Protein AF-0000000080309298 (afdb_homodimer)

Radius of gyration: 15.14 Å; Cα contacts (8 Å, |Δi|>4): 581; chains: 2; bounding box: 40×40×38 Å

Sequence (200 aa):
MKFTIEMPDVSACGVERCAYNVHGACHAKAITVGDGVHPGCDTFTMSIRHTDGEVQAAGVGACKVAVCKYNHDLECDARSIEVDVDEEKDEATCVTFELEMKFTIEMPDVSACGVERCAYNVHGACHAKAITVGDGVHPGCDTFTMSIRHTDGEVQAAGVGACKVAVCKYNHDLECDARSIEVDVDEEKDEATCVTFELE

Structure (mmCIF, N/CA/C/O backbone):
data_AF-0000000080309298-model_v1
#
loop_
_entity.id
_entity.type
_entity.pdbx_description
1 polymer 'DUF1540 domain-containing protein'
#
loop_
_atom_site.group_PDB
_atom_site.id
_atom_site.type_symbol
_atom_site.label_atom_id
_atom_site.label_alt_id
_atom_site.label_comp_id
_atom_site.label_asym_id
_atom_site.label_entity_id
_atom_site.label_seq_id
_atom_site.pdbx_PDB_ins_code
_atom_site.Cartn_x
_atom_site.Cartn_y
_atom_site.Cartn_z
_atom_site.occupancy
_atom_site.B_iso_or_equiv
_atom_site.auth_seq_id
_atom_site.auth_comp_id
_atom_site.auth_asym_id
_atom_site.auth_atom_id
_atom_site.pdbx_PDB_model_num
ATOM 1 N N . MET A 1 1 ? -5.137 5.266 17.266 1 64.62 1 MET A N 1
ATOM 2 C CA . MET A 1 1 ? -4.832 3.922 17.75 1 64.62 1 MET A CA 1
ATOM 3 C C . MET A 1 1 ? -3.99 3.154 16.734 1 64.62 1 MET A C 1
ATOM 5 O O . MET A 1 1 ? -4.145 3.34 15.523 1 64.62 1 MET A O 1
ATOM 9 N N . LYS A 1 2 ? -2.84 2.582 17.062 1 79.75 2 LYS A N 1
ATOM 10 C CA . LYS A 1 2 ? -2.051 1.647 16.266 1 79.75 2 LYS A CA 1
ATOM 11 C C . LYS A 1 2 ? -2.467 0.205 16.547 1 79.75 2 LYS A C 1
ATOM 13 O O . LYS A 1 2 ? -2.777 -0.152 17.688 1 79.75 2 LYS A O 1
ATOM 18 N N . PHE A 1 3 ? -2.625 -0.509 15.438 1 84.88 3 PHE A N 1
ATOM 19 C CA . PHE A 1 3 ? -2.961 -1.922 15.562 1 84.88 3 PHE A CA 1
ATOM 20 C C . PHE A 1 3 ? -2.023 -2.779 14.719 1 84.88 3 PHE A C 1
ATOM 22 O O . PHE A 1 3 ? -1.146 -2.256 14.031 1 84.88 3 PHE A O 1
ATOM 29 N N . THR A 1 4 ? -2.139 -4.156 15.047 1 86.69 4 THR A N 1
ATOM 30 C CA . THR A 1 4 ? -1.275 -5.082 14.32 1 86.69 4 THR A CA 1
ATOM 31 C C . THR A 1 4 ? -2.076 -5.871 13.289 1 86.69 4 THR A C 1
ATOM 33 O O . THR A 1 4 ? -3.221 -6.25 13.539 1 86.69 4 THR A O 1
ATOM 36 N N . ILE A 1 5 ? -1.493 -5.984 12.125 1 87.75 5 ILE A N 1
ATOM 37 C CA . ILE A 1 5 ? -2.121 -6.723 11.039 1 87.75 5 ILE A CA 1
ATOM 38 C C . ILE A 1 5 ? -1.175 -7.816 10.539 1 87.75 5 ILE A C 1
ATOM 40 O O . ILE A 1 5 ? 0.027 -7.586 10.391 1 87.75 5 ILE A O 1
ATOM 44 N N . GLU A 1 6 ? -1.756 -9.047 10.391 1 90.5 6 GLU A N 1
ATOM 45 C CA . GLU A 1 6 ? -0.969 -10.141 9.828 1 90.5 6 GLU A CA 1
ATOM 46 C C . GLU A 1 6 ? -0.876 -10.039 8.312 1 90.5 6 GLU A C 1
ATOM 48 O O . GLU A 1 6 ? -1.896 -9.914 7.629 1 90.5 6 GLU A O 1
ATOM 53 N N . MET A 1 7 ? 0.364 -10.125 7.797 1 93.69 7 MET A N 1
ATOM 54 C CA . MET A 1 7 ? 0.59 -9.992 6.359 1 93.69 7 MET A CA 1
ATOM 55 C C . MET A 1 7 ? 1.705 -10.922 5.895 1 93.69 7 MET A C 1
ATOM 57 O O . MET A 1 7 ? 2.635 -11.211 6.652 1 93.69 7 MET A O 1
ATOM 61 N N . PRO A 1 8 ? 1.559 -11.477 4.617 1 95.56 8 PRO A N 1
ATOM 62 C CA . PRO A 1 8 ? 2.76 -12.094 4.051 1 95.56 8 PRO A CA 1
ATOM 63 C C . PRO A 1 8 ? 3.947 -11.141 3.994 1 95.56 8 PRO A C 1
ATOM 65 O O . PRO A 1 8 ? 3.762 -9.93 3.838 1 95.56 8 PRO A O 1
ATOM 68 N N . ASP A 1 9 ? 5.121 -11.625 4.055 1 95.25 9 ASP A N 1
ATOM 69 C CA . ASP A 1 9 ? 6.285 -10.742 4.086 1 95.25 9 ASP A CA 1
ATOM 70 C C . ASP A 1 9 ? 6.855 -10.539 2.688 1 95.25 9 ASP A C 1
ATOM 72 O O . ASP A 1 9 ? 6.727 -11.406 1.823 1 95.25 9 ASP A O 1
ATOM 76 N N . VAL A 1 10 ? 7.434 -9.422 2.518 1 96.56 10 VAL A N 1
ATOM 77 C CA . VAL A 1 10 ? 8.344 -9.203 1.398 1 96.56 10 VAL A CA 1
ATOM 78 C C . VAL A 1 10 ? 9.734 -9.703 1.757 1 96.56 10 VAL A C 1
ATOM 80 O O . VAL A 1 10 ? 10.5 -9.016 2.441 1 96.56 10 VAL A O 1
ATOM 83 N N . SER A 1 11 ? 10.055 -10.82 1.293 1 95 11 SER A N 1
ATOM 84 C CA . SER A 1 11 ? 11.258 -11.5 1.759 1 95 11 SER A CA 1
ATOM 85 C C . SER A 1 11 ? 12.516 -10.836 1.209 1 95 11 SER A C 1
ATOM 87 O O . SER A 1 11 ? 13.586 -10.922 1.816 1 95 11 SER A O 1
ATOM 89 N N . ALA A 1 12 ? 12.359 -10.266 0.051 1 95.38 12 ALA A N 1
ATOM 90 C CA . ALA A 1 12 ? 13.492 -9.578 -0.575 1 95.38 12 ALA A CA 1
ATOM 91 C C . ALA A 1 12 ? 13.008 -8.5 -1.545 1 95.38 12 ALA A C 1
ATOM 93 O O . ALA A 1 12 ? 11.953 -8.641 -2.162 1 95.38 12 ALA A O 1
ATOM 94 N N . CYS A 1 13 ? 13.797 -7.48 -1.66 1 96.19 13 CYS A N 1
ATOM 95 C CA . CYS A 1 13 ? 13.57 -6.41 -2.627 1 96.19 13 CYS A CA 1
ATOM 96 C C . CYS A 1 13 ? 14.859 -6.031 -3.338 1 96.19 13 CYS A C 1
ATOM 98 O O . CYS A 1 13 ? 15.805 -5.551 -2.705 1 96.19 13 CYS A O 1
ATOM 100 N N . GLY A 1 14 ? 14.859 -6.254 -4.605 1 95.88 14 GLY A N 1
ATOM 101 C CA . GLY A 1 14 ? 16.047 -5.965 -5.391 1 95.88 14 GLY A CA 1
ATOM 102 C C . GLY A 1 14 ? 15.992 -4.625 -6.102 1 95.88 14 GLY A C 1
ATOM 103 O O . GLY A 1 14 ? 16.828 -4.332 -6.957 1 95.88 14 GLY A O 1
ATOM 104 N N . VAL A 1 15 ? 15.062 -3.748 -5.777 1 96.5 15 VAL A N 1
ATOM 105 C CA . VAL A 1 15 ? 14.906 -2.465 -6.453 1 96.5 15 VAL A CA 1
ATOM 106 C C . VAL A 1 15 ? 15.742 -1.403 -5.746 1 96.5 15 VAL A C 1
ATOM 108 O O . VAL A 1 15 ? 15.234 -0.65 -4.914 1 96.5 15 VAL A O 1
ATOM 111 N N . GLU A 1 16 ? 16.891 -1.157 -6.078 1 93.75 16 GLU A N 1
ATOM 112 C CA . GLU A 1 16 ? 17.875 -0.358 -5.359 1 93.75 16 GLU A CA 1
ATOM 113 C C . GLU A 1 16 ? 17.516 1.125 -5.395 1 93.75 16 GLU A C 1
ATOM 115 O O . GLU A 1 16 ? 17.859 1.875 -4.48 1 93.75 16 GLU A O 1
ATOM 120 N N . ARG A 1 17 ? 16.875 1.515 -6.43 1 94.75 17 ARG A N 1
ATOM 121 C CA . ARG A 1 17 ? 16.547 2.934 -6.562 1 94.75 17 ARG A CA 1
ATOM 122 C C . ARG A 1 17 ? 15.32 3.299 -5.742 1 94.75 17 ARG A C 1
ATOM 124 O O . ARG A 1 17 ? 14.961 4.473 -5.645 1 94.75 17 ARG A O 1
ATOM 131 N N . CYS A 1 18 ? 14.75 2.352 -5.16 1 95.38 18 CYS A N 1
ATOM 132 C CA . CYS A 1 18 ? 13.562 2.602 -4.352 1 95.38 18 CYS A CA 1
ATOM 133 C C . CYS A 1 18 ? 13.938 3.205 -3.004 1 95.38 18 CYS A C 1
ATOM 135 O O . CYS A 1 18 ? 14.812 2.688 -2.309 1 95.38 18 CYS A O 1
ATOM 137 N N . ALA A 1 19 ? 13.219 4.254 -2.59 1 94.94 19 ALA A N 1
ATOM 138 C CA . ALA A 1 19 ? 13.445 4.934 -1.316 1 94.94 19 ALA A CA 1
ATOM 139 C C . ALA A 1 19 ? 13.312 3.961 -0.147 1 94.94 19 ALA A C 1
ATOM 141 O O . ALA A 1 19 ? 13.977 4.121 0.882 1 94.94 19 ALA A O 1
ATOM 142 N N . TYR A 1 20 ? 12.469 2.938 -0.256 1 95.31 20 TYR A N 1
ATOM 143 C CA . TYR A 1 20 ? 12.18 2.012 0.833 1 95.31 20 TYR A CA 1
ATOM 144 C C . TYR A 1 20 ? 13.195 0.874 0.863 1 95.31 20 TYR A C 1
ATOM 146 O O . TYR A 1 20 ? 13.211 0.071 1.8 1 95.31 20 TYR A O 1
ATOM 154 N N . ASN A 1 21 ? 14.039 0.769 -0.209 1 95.06 21 ASN A N 1
ATOM 155 C CA . ASN A 1 21 ? 15.016 -0.315 -0.256 1 95.06 21 ASN A CA 1
ATOM 156 C C . ASN A 1 21 ? 16.266 0.022 0.552 1 95.06 21 ASN A C 1
ATOM 158 O O . ASN A 1 21 ? 16.969 0.979 0.236 1 95.06 21 ASN A O 1
ATOM 162 N N . VAL A 1 22 ? 16.469 -0.704 1.596 1 91.75 22 VAL A N 1
ATOM 163 C CA . VAL A 1 22 ? 17.672 -0.566 2.424 1 91.75 22 VAL A CA 1
ATOM 164 C C . VAL A 1 22 ? 18.359 -1.918 2.551 1 91.75 22 VAL A C 1
ATOM 166 O O . VAL A 1 22 ? 17.828 -2.844 3.168 1 91.75 22 VAL A O 1
ATOM 169 N N . HIS A 1 23 ? 19.453 -2.047 1.907 1 89.25 23 HIS A N 1
ATOM 170 C CA . HIS A 1 23 ? 20.266 -3.256 1.959 1 89.25 23 HIS A CA 1
ATOM 171 C C . HIS A 1 23 ? 19.5 -4.465 1.439 1 89.25 23 HIS A C 1
ATOM 173 O O . HIS A 1 23 ? 19.484 -5.52 2.076 1 89.25 23 HIS A O 1
ATOM 179 N N . GLY A 1 24 ? 18.75 -4.266 0.414 1 91.5 24 GLY A N 1
ATOM 180 C CA . GLY A 1 24 ? 18.094 -5.375 -0.258 1 91.5 24 GLY A CA 1
ATOM 181 C C . GLY A 1 24 ? 16.797 -5.789 0.406 1 91.5 24 GLY A C 1
ATOM 182 O O . GLY A 1 24 ? 16.219 -6.832 0.072 1 91.5 24 GLY A O 1
ATOM 183 N N . ALA A 1 25 ? 16.328 -4.965 1.339 1 93.25 25 ALA A N 1
ATOM 184 C CA . ALA A 1 25 ? 15.078 -5.234 2.043 1 93.25 25 ALA A CA 1
ATOM 185 C C . ALA A 1 25 ? 14.141 -4.031 1.977 1 93.25 25 ALA A C 1
ATOM 187 O O . ALA A 1 25 ? 14.594 -2.885 2.018 1 93.25 25 ALA A O 1
ATOM 188 N N . CYS A 1 26 ? 12.945 -4.379 1.805 1 94.94 26 CYS A N 1
ATOM 189 C CA . CYS A 1 26 ? 11.93 -3.324 1.826 1 94.94 26 CYS 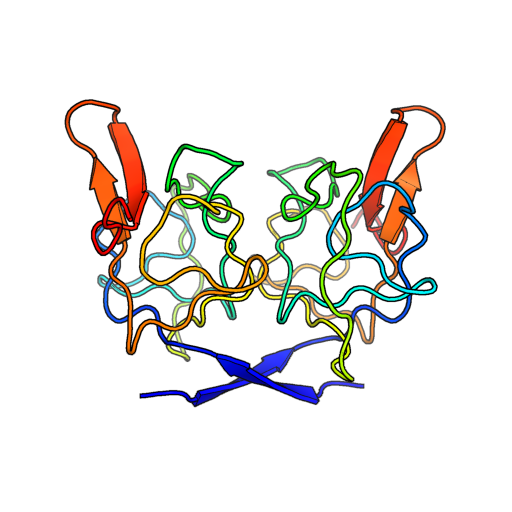A CA 1
ATOM 190 C C . CYS A 1 26 ? 11.656 -2.859 3.252 1 94.94 26 CYS A C 1
ATOM 192 O O . CYS A 1 26 ? 11.383 -3.676 4.133 1 94.94 26 CYS A O 1
ATOM 194 N N . HIS A 1 27 ? 11.625 -1.525 3.508 1 93.19 27 HIS A N 1
ATOM 195 C CA . HIS A 1 27 ? 11.461 -1.005 4.859 1 93.19 27 HIS A CA 1
ATOM 196 C C . HIS A 1 27 ? 10.148 -0.243 5 1 93.19 27 HIS A C 1
ATOM 198 O O . HIS A 1 27 ? 9.922 0.433 6.008 1 93.19 27 HIS A O 1
ATOM 204 N N . ALA A 1 28 ? 9.312 -0.255 3.979 1 95.19 28 ALA A N 1
ATOM 205 C CA . ALA A 1 28 ? 7.934 0.14 4.238 1 95.19 28 ALA A CA 1
ATOM 206 C C . ALA A 1 28 ? 7.277 -0.797 5.246 1 95.19 28 ALA A C 1
ATOM 208 O O . ALA A 1 28 ? 7.719 -1.933 5.43 1 95.19 28 ALA A O 1
ATOM 209 N N . LYS A 1 29 ? 6.301 -0.353 5.922 1 95.19 29 LYS A N 1
ATOM 210 C CA . LYS A 1 29 ? 5.543 -1.28 6.762 1 95.19 29 LYS A CA 1
ATOM 211 C C . LYS A 1 29 ? 4.801 -2.307 5.91 1 95.19 29 LYS A C 1
ATOM 213 O O . LYS A 1 29 ? 4.824 -3.502 6.211 1 95.19 29 LYS A O 1
ATOM 218 N N . ALA A 1 30 ? 4.176 -1.837 4.863 1 96.12 30 ALA A N 1
ATOM 219 C CA . ALA A 1 30 ? 3.486 -2.697 3.904 1 96.12 30 ALA A CA 1
ATOM 220 C C . ALA A 1 30 ? 3.457 -2.059 2.518 1 96.12 30 ALA A C 1
ATOM 222 O O . ALA A 1 30 ? 3.506 -0.833 2.391 1 96.12 30 ALA A O 1
ATOM 223 N N . ILE A 1 31 ? 3.299 -2.951 1.529 1 97.5 31 ILE A N 1
ATOM 224 C CA . ILE A 1 31 ? 3.262 -2.43 0.168 1 97.5 31 ILE A CA 1
ATOM 225 C C . ILE A 1 31 ? 1.933 -2.797 -0.49 1 97.5 31 ILE A C 1
ATOM 227 O O . ILE A 1 31 ? 1.215 -3.676 -0.005 1 97.5 31 ILE A O 1
ATOM 231 N N . THR A 1 32 ? 1.666 -2.086 -1.536 1 97.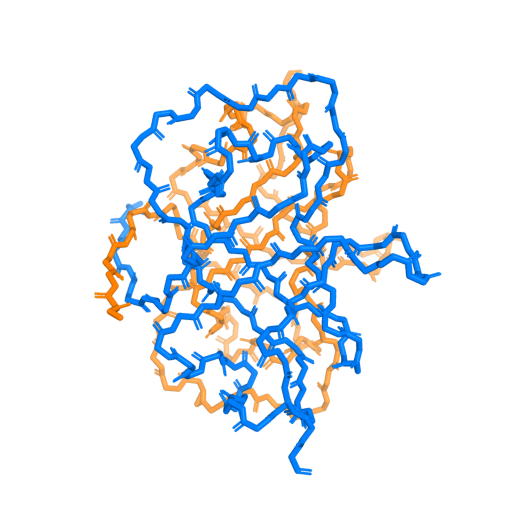69 32 THR A N 1
ATOM 232 C CA . THR A 1 32 ? 0.593 -2.424 -2.463 1 97.69 32 THR A CA 1
ATOM 233 C C . THR A 1 32 ? 1.158 -3.006 -3.756 1 97.69 32 THR A C 1
ATOM 235 O O . THR A 1 32 ? 2.094 -2.449 -4.336 1 97.69 32 THR A O 1
ATOM 238 N N . VAL A 1 33 ? 0.601 -4.141 -4.137 1 98 33 VAL A N 1
ATOM 239 C CA . VAL A 1 33 ? 1.04 -4.773 -5.379 1 98 33 VAL A CA 1
ATOM 240 C C . VAL A 1 33 ? -0.022 -4.582 -6.461 1 98 33 VAL A C 1
ATOM 242 O O . VAL A 1 33 ? -1.199 -4.879 -6.238 1 98 33 VAL A O 1
ATOM 245 N N . GLY A 1 34 ? 0.464 -3.926 -7.562 1 93.56 34 GLY A N 1
ATOM 246 C CA . GLY A 1 34 ? -0.296 -4.027 -8.797 1 93.56 34 GLY A CA 1
ATOM 247 C C . GLY A 1 34 ? -1.258 -2.871 -9 1 93.56 34 GLY A C 1
ATOM 248 O O . GLY A 1 34 ? -1.491 -2.08 -8.086 1 93.56 34 GLY A O 1
ATOM 249 N N . ASP A 1 35 ? -1.657 -2.766 -10.211 1 81.62 35 ASP A N 1
ATOM 250 C CA . ASP A 1 35 ? -2.693 -1.843 -10.664 1 81.62 35 ASP A CA 1
ATOM 251 C C . ASP A 1 35 ? -3.744 -2.566 -11.5 1 81.62 35 ASP A C 1
ATOM 253 O O . ASP A 1 35 ? -4.18 -2.055 -12.539 1 81.62 35 ASP A O 1
ATOM 257 N N . GLY A 1 36 ? -4.012 -3.766 -11.164 1 80.75 36 GLY A N 1
ATOM 258 C CA . GLY A 1 36 ? -4.895 -4.613 -11.945 1 80.75 36 GLY A CA 1
ATOM 259 C C . GLY A 1 36 ? -4.207 -5.848 -12.492 1 80.75 36 GLY A C 1
ATOM 260 O O . GLY A 1 36 ? -4.004 -6.824 -11.766 1 80.75 36 GLY A O 1
ATOM 261 N N . VAL A 1 37 ? -3.619 -5.715 -13.742 1 77.94 37 VAL A N 1
ATOM 262 C CA . VAL A 1 37 ? -3.057 -6.891 -14.398 1 77.94 37 VAL A CA 1
ATOM 263 C C . VAL A 1 37 ? -1.541 -6.906 -14.219 1 77.94 37 VAL A C 1
ATOM 265 O O . VAL A 1 37 ? -0.927 -7.973 -14.156 1 77.94 37 VAL A O 1
ATOM 268 N N . HIS A 1 38 ? -0.995 -5.855 -14.047 1 88.38 38 HIS A N 1
ATOM 269 C CA . HIS A 1 38 ? 0.456 -5.77 -13.914 1 88.38 38 HIS A CA 1
ATOM 270 C C . HIS A 1 38 ? 0.885 -5.879 -12.453 1 88.38 38 HIS A C 1
ATOM 272 O O . HIS A 1 38 ? 0.402 -5.129 -11.602 1 88.38 38 HIS A O 1
ATOM 278 N N . PRO A 1 39 ? 1.757 -6.902 -12.195 1 95.56 39 PRO A N 1
ATOM 279 C CA . PRO A 1 39 ? 2.189 -7.109 -10.812 1 95.56 39 PRO A CA 1
ATOM 280 C C . PRO A 1 39 ? 3.314 -6.164 -10.398 1 95.56 39 PRO A C 1
ATOM 282 O O . PRO A 1 39 ? 4.328 -6.605 -9.852 1 95.56 39 PRO A O 1
ATOM 285 N N . GLY A 1 40 ? 3.143 -4.879 -10.641 1 96 40 GLY A N 1
ATOM 286 C CA . GLY A 1 40 ? 4.102 -3.877 -10.211 1 96 40 GLY A CA 1
ATOM 287 C C . GLY A 1 40 ? 4.039 -3.592 -8.719 1 96 40 GLY A C 1
ATOM 288 O O . GLY A 1 40 ? 3.072 -3.959 -8.055 1 96 40 GLY A O 1
ATOM 289 N N . CYS A 1 41 ? 5.105 -3.08 -8.211 1 97.12 41 CYS A N 1
ATOM 290 C CA . CYS A 1 41 ? 5.047 -2.521 -6.863 1 97.12 41 CYS A CA 1
ATOM 291 C C . CYS A 1 41 ? 4.543 -1.084 -6.891 1 97.12 41 CYS A C 1
ATOM 293 O O . CYS A 1 41 ? 5.293 -0.164 -7.219 1 97.12 41 CYS A O 1
ATOM 295 N N . ASP A 1 42 ? 3.33 -0.886 -6.434 1 95.62 42 ASP A N 1
ATOM 296 C CA . ASP A 1 42 ? 2.73 0.444 -6.488 1 95.62 42 ASP A CA 1
ATOM 297 C C . ASP A 1 42 ? 3.26 1.332 -5.363 1 95.62 42 ASP A C 1
ATOM 299 O O . ASP A 1 42 ? 3.076 2.551 -5.391 1 95.62 42 ASP A O 1
ATOM 303 N N . THR A 1 43 ? 3.939 0.773 -4.406 1 96.81 43 THR A N 1
ATOM 304 C CA . THR A 1 43 ? 4.531 1.528 -3.311 1 96.81 43 THR A CA 1
ATOM 305 C C . THR A 1 43 ? 5.91 2.057 -3.699 1 96.81 43 THR A C 1
ATOM 307 O O . THR A 1 43 ? 6.426 2.98 -3.068 1 96.81 43 THR A O 1
ATOM 310 N N . PHE A 1 44 ? 6.438 1.479 -4.762 1 95.69 44 PHE A N 1
ATOM 311 C CA . PHE A 1 44 ? 7.734 1.933 -5.246 1 95.69 44 PHE A CA 1
ATOM 312 C C . PHE A 1 44 ? 7.758 3.449 -5.395 1 95.69 44 PHE A C 1
ATOM 314 O O . PHE A 1 44 ? 6.785 4.047 -5.859 1 95.69 44 PHE A O 1
ATOM 321 N N . THR A 1 45 ? 8.828 4.051 -4.871 1 95 45 THR A N 1
ATOM 322 C CA . THR A 1 45 ? 9.086 5.473 -5.082 1 95 45 THR A CA 1
ATOM 323 C C . THR A 1 45 ? 10.578 5.734 -5.25 1 95 45 THR A C 1
ATOM 325 O O . THR A 1 45 ? 11.383 5.391 -4.375 1 95 45 THR A O 1
ATOM 328 N N . MET A 1 46 ? 10.812 6.383 -6.367 1 93.06 46 MET A N 1
ATOM 329 C CA . MET A 1 46 ? 12.219 6.637 -6.688 1 93.06 46 MET A CA 1
ATOM 330 C C . MET A 1 46 ? 12.773 7.762 -5.82 1 93.06 46 MET A C 1
ATOM 332 O O . MET A 1 46 ? 12.102 8.766 -5.59 1 93.06 46 MET A O 1
ATOM 336 N N . SER A 1 47 ? 13.984 7.469 -5.238 1 90.38 47 SER A N 1
ATOM 337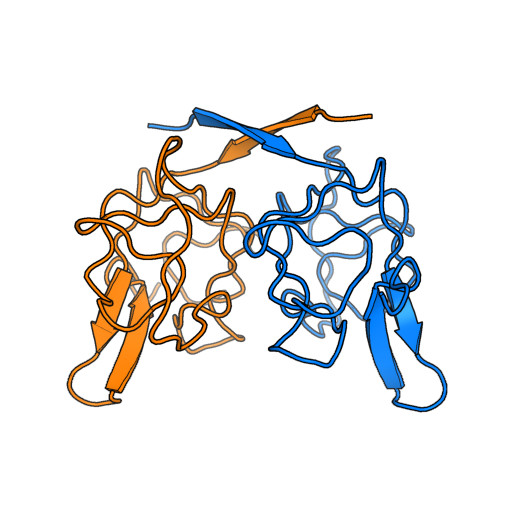 C CA . SER A 1 47 ? 14.641 8.508 -4.453 1 90.38 47 SER A CA 1
ATOM 338 C C . SER A 1 47 ? 16.141 8.227 -4.312 1 90.38 47 SER A C 1
ATOM 340 O O . SER A 1 47 ? 16.547 7.066 -4.273 1 90.38 47 SER A O 1
ATOM 342 N N . ILE A 1 48 ? 16.844 9.289 -4.246 1 86.56 48 ILE A N 1
ATOM 343 C CA . ILE A 1 48 ? 18.266 9.164 -3.965 1 86.56 48 ILE A CA 1
ATOM 344 C C . ILE A 1 48 ? 18.484 8.867 -2.482 1 86.56 48 ILE A C 1
ATOM 346 O O . ILE A 1 48 ? 19.406 8.148 -2.113 1 86.56 48 ILE A O 1
ATOM 350 N N . ARG A 1 49 ? 17.547 9.43 -1.646 1 86.69 49 ARG A N 1
ATOM 351 C CA . ARG A 1 49 ? 17.625 9.203 -0.206 1 86.69 49 ARG A CA 1
ATOM 352 C C . ARG A 1 49 ? 16.75 8.031 0.208 1 86.69 49 ARG A C 1
ATOM 354 O O . ARG A 1 49 ? 15.57 7.961 -0.174 1 86.69 49 ARG A O 1
ATOM 361 N N . HIS A 1 50 ? 17.359 7.148 0.925 1 88.5 50 HIS A N 1
ATOM 362 C CA . HIS A 1 50 ? 16.625 6.008 1.458 1 88.5 50 HIS A CA 1
ATOM 363 C C . HIS A 1 50 ? 16.047 6.312 2.838 1 88.5 50 HIS A C 1
ATOM 365 O O . HIS A 1 50 ? 16.531 7.219 3.525 1 88.5 50 HIS A O 1
ATOM 371 N N . THR A 1 51 ? 15.047 5.551 3.141 1 92.12 51 THR A N 1
ATOM 372 C CA . THR A 1 51 ? 14.516 5.641 4.492 1 92.12 51 THR A CA 1
ATOM 373 C C . THR A 1 51 ? 15.523 5.113 5.512 1 92.12 51 THR A C 1
ATOM 375 O O . THR A 1 51 ? 16.5 4.457 5.141 1 92.12 51 THR A O 1
ATOM 378 N N . ASP A 1 52 ? 15.508 5.48 6.707 1 82.38 52 ASP A N 1
ATOM 379 C CA . ASP A 1 52 ? 16.469 5.137 7.742 1 82.38 52 ASP A CA 1
ATOM 380 C C . ASP A 1 52 ? 16.453 3.639 8.039 1 82.38 52 ASP A C 1
ATOM 382 O O . ASP A 1 52 ? 17.438 3.088 8.531 1 82.38 52 ASP A O 1
ATOM 386 N N . GLY A 1 53 ? 15.82 2.795 7.52 1 63.69 53 GLY A N 1
ATOM 387 C CA . GLY A 1 53 ? 15.938 1.348 7.426 1 63.69 53 GLY A CA 1
ATOM 388 C C . GLY A 1 53 ? 15.648 0.639 8.734 1 63.69 53 GLY A C 1
ATOM 389 O O . GLY A 1 53 ? 16 -0.532 8.898 1 63.69 53 GLY A O 1
ATOM 390 N N . GLU A 1 54 ? 15.375 1.413 9.789 1 60.28 54 GLU A N 1
ATOM 391 C CA . GLU A 1 54 ? 15.469 0.48 10.914 1 60.28 54 GLU A CA 1
ATOM 392 C C . GLU A 1 54 ? 14.867 -0.875 10.555 1 60.28 54 GLU A C 1
ATOM 394 O O . GLU A 1 54 ? 14.164 -1 9.555 1 60.28 54 GLU A O 1
ATOM 399 N N . VAL A 1 55 ? 14.43 -1.894 11.289 1 55.94 55 VAL A N 1
ATOM 400 C CA . VAL A 1 55 ? 14.344 -3.344 11.422 1 55.94 55 VAL A CA 1
ATOM 401 C C . VAL A 1 55 ? 13.258 -3.887 10.5 1 55.94 55 VAL A C 1
ATOM 403 O O . VAL A 1 55 ? 13.211 -5.09 10.234 1 55.94 55 VAL A O 1
ATOM 406 N N . GLN A 1 56 ? 12.078 -3.289 9.906 1 62.59 56 GLN A N 1
ATOM 407 C CA . GLN A 1 56 ? 10.945 -4.203 9.828 1 62.59 56 GLN A CA 1
ATOM 408 C C . GLN A 1 56 ? 10.75 -4.715 8.406 1 62.59 56 GLN A C 1
ATOM 410 O O . GLN A 1 56 ? 11.078 -4.023 7.441 1 62.59 56 GLN A O 1
ATOM 415 N N . ALA A 1 57 ? 10.695 -6.062 8.281 1 77.06 57 ALA A N 1
ATOM 416 C CA . ALA A 1 57 ? 10.211 -6.734 7.078 1 77.06 57 ALA A CA 1
ATOM 417 C C . ALA A 1 57 ? 8.867 -6.164 6.637 1 77.06 57 ALA A C 1
ATOM 419 O O . ALA A 1 57 ? 7.961 -5.984 7.457 1 77.06 57 ALA A O 1
ATOM 420 N N . ALA A 1 58 ? 8.859 -5.781 5.406 1 94 58 ALA A N 1
ATOM 421 C CA . ALA A 1 58 ? 7.617 -5.242 4.852 1 94 58 ALA A CA 1
ATOM 422 C C . ALA A 1 58 ? 6.586 -6.348 4.641 1 94 58 ALA A C 1
ATOM 424 O O . ALA A 1 58 ? 6.941 -7.492 4.348 1 94 58 ALA A O 1
ATOM 425 N N . GLY A 1 59 ? 5.348 -6.051 4.906 1 96.06 59 GLY A N 1
ATOM 426 C CA . GLY A 1 59 ? 4.254 -6.934 4.531 1 96.06 59 GLY A CA 1
ATOM 427 C C . GLY A 1 59 ? 3.59 -6.539 3.223 1 96.06 59 GLY A C 1
ATOM 428 O O . GLY A 1 59 ? 3.871 -5.469 2.676 1 96.06 59 GLY A O 1
ATOM 429 N N . VAL A 1 60 ? 2.803 -7.438 2.701 1 97.12 60 VAL A N 1
ATOM 430 C CA . VAL A 1 60 ? 1.945 -7.117 1.564 1 97.12 60 VAL A CA 1
ATOM 431 C C . VAL A 1 60 ? 0.577 -6.656 2.062 1 97.12 60 VAL A C 1
ATOM 433 O O . VAL A 1 60 ? -0.236 -7.473 2.504 1 97.12 60 VAL A O 1
ATOM 436 N N . GLY A 1 61 ? 0.293 -5.402 1.914 1 96.56 61 GLY A N 1
ATOM 437 C CA . GLY A 1 61 ? -0.931 -4.816 2.434 1 96.56 61 GLY A CA 1
ATOM 438 C C . GLY A 1 61 ? -2.127 -5.023 1.523 1 96.56 61 GLY A C 1
ATOM 439 O O . GLY A 1 61 ? -3.258 -5.145 1.995 1 96.56 61 GLY A O 1
ATOM 440 N N . ALA A 1 62 ? -1.844 -4.938 0.255 1 96.69 62 ALA A N 1
ATOM 441 C CA . ALA A 1 62 ? -2.871 -5.102 -0.769 1 96.69 62 ALA A CA 1
ATOM 442 C C . ALA A 1 62 ? -2.273 -5.645 -2.064 1 96.69 62 ALA A C 1
ATOM 444 O O . ALA A 1 62 ? -1.116 -5.367 -2.385 1 96.69 62 ALA A O 1
ATOM 445 N N . CYS A 1 63 ? -3.084 -6.387 -2.752 1 97.38 63 CYS A N 1
ATOM 446 C CA . CYS A 1 63 ? -2.697 -6.902 -4.059 1 97.38 63 CYS A CA 1
ATOM 447 C C . CYS A 1 63 ? -3.861 -6.828 -5.039 1 97.38 63 CYS A C 1
ATOM 449 O O . CYS A 1 63 ? -4.848 -7.551 -4.891 1 97.38 63 CYS A O 1
ATOM 451 N N . LYS A 1 64 ? -3.68 -6.043 -6.043 1 96.75 64 LYS A N 1
ATOM 452 C CA . LYS A 1 64 ? -4.762 -5.773 -6.984 1 96.75 64 LYS A CA 1
ATOM 453 C C . LYS A 1 64 ? -4.617 -6.621 -8.242 1 96.75 64 LYS A C 1
ATOM 455 O O . LYS A 1 64 ? -5.25 -6.336 -9.266 1 96.75 64 LYS A O 1
ATOM 460 N N . VAL A 1 65 ? -3.779 -7.594 -8.195 1 96.38 65 VAL A N 1
ATOM 461 C CA . VAL A 1 65 ? -3.539 -8.445 -9.352 1 96.38 65 VAL A CA 1
ATOM 462 C C . VAL A 1 65 ? -4.395 -9.703 -9.266 1 96.38 65 VAL A C 1
ATOM 464 O O . VAL A 1 65 ? -3.906 -10.766 -8.883 1 96.38 65 VAL A O 1
ATOM 467 N N . ALA A 1 66 ? -5.574 -9.602 -9.711 1 93.56 66 ALA A N 1
ATOM 468 C CA . ALA A 1 66 ? -6.59 -10.633 -9.492 1 93.56 66 ALA A CA 1
ATOM 469 C C . ALA A 1 66 ? -6.266 -11.898 -10.289 1 93.56 66 ALA A C 1
ATOM 471 O O . ALA A 1 66 ? -6.75 -12.984 -9.961 1 93.56 66 ALA A O 1
ATOM 472 N N . VAL A 1 67 ? -5.473 -11.781 -11.336 1 94.69 67 VAL A N 1
ATOM 473 C CA . VAL A 1 67 ? -5.191 -12.922 -12.203 1 94.69 67 VAL A CA 1
ATOM 474 C C . VAL A 1 67 ? -4.039 -13.742 -11.625 1 94.69 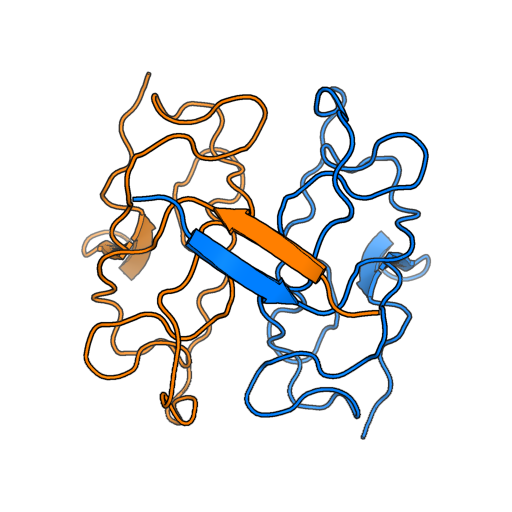67 VAL A C 1
ATOM 476 O O . VAL A 1 67 ? -3.658 -14.773 -12.188 1 94.69 67 VAL A O 1
ATOM 479 N N . CYS A 1 68 ? -3.465 -13.32 -10.547 1 96.81 68 CYS A N 1
ATOM 480 C CA . CYS A 1 68 ? -2.373 -14.023 -9.891 1 96.81 68 CYS A CA 1
ATOM 481 C C . CYS A 1 68 ? -2.889 -15.234 -9.125 1 96.81 68 CYS A C 1
ATOM 483 O O . CYS A 1 68 ? -3.895 -15.148 -8.414 1 96.81 68 CYS A O 1
ATOM 485 N N . LYS A 1 69 ? -2.166 -16.359 -9.164 1 97.06 69 LYS A N 1
ATOM 486 C CA . LYS A 1 69 ? -2.533 -17.609 -8.5 1 97.06 69 LYS A CA 1
ATOM 487 C C . LYS A 1 69 ? -2.607 -17.422 -6.984 1 97.06 69 LYS A C 1
ATOM 489 O O . LYS A 1 69 ? -3.371 -18.109 -6.309 1 97.06 69 LYS A O 1
ATOM 494 N N . TYR A 1 70 ? -1.88 -16.531 -6.426 1 97.31 70 TYR A N 1
ATOM 495 C CA . TYR A 1 70 ? -1.808 -16.328 -4.984 1 97.31 70 TYR A CA 1
ATOM 496 C C . TYR A 1 70 ? -2.779 -15.242 -4.535 1 97.31 70 TYR A C 1
ATOM 498 O O . TYR A 1 70 ? -2.85 -14.922 -3.348 1 97.31 70 TYR A O 1
ATOM 506 N N . ASN A 1 71 ? -3.51 -14.656 -5.504 1 96.38 71 ASN A N 1
ATOM 507 C CA . ASN A 1 71 ? -4.441 -13.594 -5.148 1 96.38 71 ASN A CA 1
ATOM 508 C C . ASN A 1 71 ? -5.816 -14.156 -4.781 1 96.38 71 ASN A C 1
ATOM 510 O O . ASN A 1 71 ? -6.375 -14.969 -5.516 1 96.38 71 ASN A O 1
ATOM 514 N N . HIS A 1 72 ? -6.227 -13.82 -3.66 1 94.25 72 HIS A N 1
ATOM 515 C CA . HIS A 1 72 ? -7.574 -14.117 -3.189 1 94.25 72 HIS A CA 1
ATOM 516 C C . HIS A 1 72 ? -8.25 -12.875 -2.625 1 94.25 72 HIS A C 1
ATOM 518 O O . HIS A 1 72 ? -7.785 -12.305 -1.635 1 94.25 72 HIS A O 1
ATOM 524 N N . ASP A 1 73 ? -9.359 -12.438 -3.336 1 94.06 73 ASP A N 1
ATOM 525 C CA . ASP A 1 73 ? -10.141 -11.305 -2.852 1 94.06 73 ASP A CA 1
ATOM 526 C C . ASP A 1 73 ? -9.281 -10.047 -2.762 1 94.06 73 ASP A C 1
ATOM 528 O O . ASP A 1 73 ? -9.359 -9.305 -1.781 1 94.06 73 ASP A O 1
ATOM 532 N N . LEU A 1 74 ? -8.273 -9.867 -3.686 1 95.12 74 LEU A N 1
ATOM 533 C CA . LEU A 1 74 ? -7.391 -8.719 -3.789 1 95.12 74 LEU A CA 1
ATOM 534 C C . LEU A 1 74 ? -6.438 -8.656 -2.598 1 95.12 74 LEU A C 1
ATOM 536 O O . LEU A 1 74 ? -6.098 -7.566 -2.127 1 95.12 74 LEU A O 1
ATOM 540 N N . GLU A 1 75 ? -6.141 -9.805 -2.07 1 94.56 75 GLU A N 1
ATOM 541 C CA . GLU A 1 75 ? -5.117 -10 -1.046 1 94.56 75 GLU A CA 1
ATOM 542 C C . GLU A 1 75 ? -4.113 -11.062 -1.467 1 94.56 75 GLU A C 1
ATOM 544 O O . GLU A 1 75 ? -4.473 -12.031 -2.141 1 94.56 75 GLU A O 1
ATOM 549 N N . CYS A 1 76 ? -2.943 -10.898 -1.047 1 96.5 76 CYS A N 1
ATOM 550 C CA . CYS A 1 76 ? -1.909 -11.883 -1.336 1 96.5 76 CYS A CA 1
ATOM 551 C C . CYS A 1 76 ? -1.909 -12.992 -0.294 1 96.5 76 CYS A C 1
ATOM 553 O O . CYS A 1 76 ? -1.877 -12.727 0.908 1 96.5 76 CYS A O 1
ATOM 555 N N . ASP A 1 77 ? -1.87 -14.266 -0.749 1 94.94 77 ASP A N 1
ATOM 556 C CA . ASP A 1 77 ? -1.857 -15.406 0.159 1 94.94 77 ASP A CA 1
ATOM 557 C C . ASP A 1 77 ? -0.553 -16.188 0.037 1 94.94 77 ASP A C 1
ATOM 559 O O . ASP A 1 77 ? -0.439 -17.297 0.559 1 94.94 77 ASP A O 1
ATOM 563 N N . ALA A 1 78 ? 0.385 -15.68 -0.667 1 96.88 78 ALA A N 1
ATOM 564 C CA . ALA A 1 78 ? 1.69 -16.328 -0.736 1 96.88 78 ALA A CA 1
ATOM 565 C C . ALA A 1 78 ? 2.373 -16.328 0.628 1 96.88 78 ALA A C 1
ATOM 567 O O . ALA A 1 78 ? 2.045 -15.523 1.499 1 96.88 78 ALA A O 1
ATOM 568 N N . ARG A 1 79 ? 3.232 -17.281 0.819 1 95.44 79 ARG A N 1
ATOM 569 C CA . ARG A 1 79 ? 4.012 -17.297 2.055 1 95.44 79 ARG A CA 1
ATOM 570 C C . ARG A 1 79 ? 4.855 -16.031 2.182 1 95.44 79 ARG A C 1
ATOM 572 O O . ARG A 1 79 ? 4.93 -15.438 3.256 1 95.44 79 ARG A O 1
ATOM 579 N N . SER A 1 80 ? 5.465 -15.688 1.146 1 96.69 80 SER A N 1
ATOM 580 C CA . SER A 1 80 ? 6.258 -14.477 0.998 1 96.69 80 SER A CA 1
ATOM 581 C C . SER A 1 80 ? 6.41 -14.086 -0.469 1 96.69 80 SER A C 1
ATOM 583 O O . SER A 1 80 ? 6.145 -14.898 -1.36 1 96.69 80 SER A O 1
ATOM 585 N N . ILE A 1 81 ? 6.75 -12.844 -0.643 1 97.5 81 ILE A N 1
ATOM 586 C CA . ILE A 1 81 ? 6.988 -12.445 -2.025 1 97.5 81 ILE A CA 1
ATOM 587 C C . ILE A 1 81 ? 8.367 -11.812 -2.152 1 97.5 81 ILE A C 1
ATOM 589 O O . ILE A 1 81 ? 9.008 -11.484 -1.146 1 97.5 81 ILE A O 1
ATOM 593 N N . GLU A 1 82 ? 8.773 -11.742 -3.357 1 97.44 82 GLU A N 1
ATOM 594 C CA . GLU A 1 82 ? 9.977 -11 -3.725 1 97.44 82 GLU A CA 1
ATOM 595 C C . GLU A 1 82 ? 9.656 -9.922 -4.754 1 97.44 82 GLU A C 1
ATOM 597 O O . GLU A 1 82 ? 8.852 -10.133 -5.664 1 97.44 82 GLU A O 1
ATOM 602 N N . VAL A 1 83 ? 10.289 -8.805 -4.574 1 97.81 83 VAL A N 1
ATOM 603 C CA . VAL A 1 83 ? 10.172 -7.703 -5.523 1 97.81 83 VAL A CA 1
ATOM 604 C C . VAL A 1 83 ? 11.523 -7.438 -6.184 1 97.81 83 VAL A C 1
ATOM 606 O O . VAL A 1 83 ? 12.562 -7.453 -5.516 1 97.81 83 VAL A O 1
ATOM 609 N N . ASP A 1 84 ? 11.461 -7.273 -7.43 1 97.69 84 ASP A N 1
ATOM 610 C CA . ASP A 1 84 ? 12.688 -6.98 -8.172 1 97.69 84 ASP A CA 1
ATOM 611 C C . ASP A 1 84 ? 12.398 -6.129 -9.398 1 97.69 84 ASP A C 1
ATOM 613 O O . ASP A 1 84 ? 11.234 -5.84 -9.703 1 97.69 84 ASP A O 1
ATOM 617 N N . VAL A 1 85 ? 13.492 -5.625 -10.031 1 95.75 85 VAL A N 1
ATOM 618 C CA . VAL A 1 85 ? 13.359 -4.836 -11.25 1 95.75 85 VAL A CA 1
ATOM 619 C C . VAL A 1 85 ? 13.07 -5.762 -12.43 1 95.75 85 VAL A C 1
ATOM 621 O O . VAL A 1 85 ? 13.797 -6.73 -12.664 1 95.75 85 VAL A O 1
ATOM 624 N N . ASP A 1 86 ? 11.922 -5.551 -13.016 1 92.19 86 ASP A N 1
ATOM 625 C CA . ASP A 1 86 ? 11.703 -6.18 -14.312 1 92.19 86 ASP A CA 1
ATOM 626 C C . ASP A 1 86 ? 12.602 -5.559 -15.383 1 92.19 86 ASP A C 1
ATOM 628 O O . ASP A 1 86 ? 12.414 -4.402 -15.758 1 92.19 86 ASP A O 1
ATOM 632 N N . GLU A 1 87 ? 13.508 -6.277 -15.844 1 87.56 87 GLU A N 1
ATOM 633 C CA . GLU A 1 87 ? 14.531 -5.758 -16.734 1 87.56 87 GLU A CA 1
ATOM 634 C C . GLU A 1 87 ? 13.93 -5.305 -18.062 1 87.56 87 GLU A C 1
ATOM 636 O O . GLU A 1 87 ? 14.43 -4.375 -18.703 1 87.56 87 GLU A O 1
ATOM 641 N N . GLU A 1 88 ? 12.914 -5.93 -18.5 1 86.38 88 GLU A N 1
ATOM 642 C CA . GLU A 1 88 ? 12.273 -5.582 -19.766 1 86.38 88 GLU A CA 1
ATOM 643 C C . GLU A 1 88 ? 11.477 -4.289 -19.641 1 86.38 88 GLU A C 1
ATOM 645 O O . GLU A 1 88 ? 11.516 -3.439 -20.531 1 86.38 88 GLU A O 1
ATOM 650 N N . LYS A 1 89 ? 10.828 -4.113 -18.562 1 86.12 89 LYS A N 1
ATOM 651 C CA . LYS A 1 89 ? 9.922 -2.975 -18.391 1 86.12 89 LYS A CA 1
ATOM 652 C C . LYS A 1 89 ? 10.562 -1.903 -17.516 1 86.12 89 LYS A C 1
ATOM 654 O O . LYS A 1 89 ? 10.055 -0.779 -17.438 1 86.12 89 LYS A O 1
ATOM 659 N N . ASP A 1 90 ? 11.695 -2.104 -16.906 1 88.69 90 ASP A N 1
ATOM 660 C CA . ASP A 1 90 ? 12.359 -1.224 -15.961 1 88.69 90 ASP A CA 1
ATOM 661 C C . ASP A 1 90 ? 11.398 -0.779 -14.859 1 88.69 90 ASP A C 1
ATOM 663 O O . ASP A 1 90 ? 11.281 0.415 -14.578 1 88.69 90 ASP A O 1
ATOM 667 N N . GLU A 1 91 ? 10.656 -1.693 -14.32 1 91.94 91 GLU A N 1
ATOM 668 C CA . GLU A 1 91 ? 9.648 -1.435 -13.297 1 91.94 91 GLU A CA 1
ATOM 669 C C . GLU A 1 91 ? 9.82 -2.367 -12.102 1 91.94 91 GLU A C 1
ATOM 671 O O . GLU A 1 91 ? 10.25 -3.512 -12.258 1 91.94 91 GLU A O 1
ATOM 676 N N . ALA A 1 92 ? 9.641 -1.812 -10.914 1 96.56 92 ALA A N 1
ATOM 677 C CA . ALA A 1 92 ? 9.562 -2.674 -9.742 1 96.56 92 ALA A CA 1
ATOM 678 C C . ALA A 1 92 ? 8.398 -3.656 -9.859 1 96.56 92 ALA A C 1
ATOM 680 O O . ALA A 1 92 ? 7.25 -3.25 -10.039 1 96.56 92 ALA A O 1
ATOM 681 N N . THR A 1 93 ? 8.68 -4.949 -9.75 1 97.19 93 THR A N 1
ATOM 682 C CA . THR A 1 93 ? 7.703 -5.984 -10.062 1 97.19 93 THR A CA 1
ATOM 683 C C . THR A 1 93 ? 7.734 -7.094 -9.016 1 97.19 93 THR A C 1
ATOM 685 O O . THR A 1 93 ? 8.805 -7.469 -8.539 1 97.19 93 THR A O 1
ATOM 688 N N . CYS A 1 94 ? 6.527 -7.504 -8.594 1 97.88 94 CYS A N 1
ATOM 689 C CA . CYS A 1 94 ? 6.469 -8.727 -7.809 1 97.88 94 CYS A CA 1
ATOM 690 C C . CYS A 1 94 ? 6.855 -9.938 -8.648 1 97.88 94 CYS A C 1
ATOM 692 O O . CYS A 1 94 ? 6.059 -10.414 -9.461 1 97.88 94 CYS A O 1
ATOM 694 N N . VAL A 1 95 ? 8.008 -10.523 -8.43 1 97.12 95 VAL A N 1
ATOM 695 C CA . VAL A 1 95 ? 8.508 -11.586 -9.289 1 97.12 95 VAL A CA 1
ATOM 696 C C . VAL A 1 95 ? 7.977 -12.938 -8.805 1 97.12 95 VAL A C 1
ATOM 698 O O . VAL A 1 95 ? 8.195 -13.961 -9.453 1 97.12 95 VAL A O 1
ATOM 701 N N . THR A 1 96 ? 7.277 -12.992 -7.734 1 97.5 96 THR A N 1
ATOM 702 C CA . THR A 1 96 ? 6.602 -14.188 -7.242 1 97.5 96 THR A CA 1
ATOM 703 C C . THR A 1 96 ? 5.289 -14.414 -7.98 1 97.5 96 THR A C 1
ATOM 705 O O . THR A 1 96 ? 4.668 -15.469 -7.848 1 97.5 96 THR A O 1
ATOM 708 N N . PHE A 1 97 ? 4.918 -13.352 -8.75 1 97.25 97 PHE A N 1
ATOM 709 C CA . PHE A 1 97 ? 3.689 -13.406 -9.531 1 97.25 97 PHE A CA 1
ATOM 710 C C . PHE A 1 97 ? 3.648 -14.672 -10.391 1 97.25 97 PHE A C 1
ATOM 712 O O . PHE A 1 97 ? 4.668 -15.086 -10.945 1 97.25 97 PHE A O 1
ATOM 719 N N . GLU A 1 98 ? 2.506 -15.305 -10.359 1 96.69 98 GLU A N 1
ATOM 720 C CA . GLU A 1 98 ? 2.203 -16.438 -11.234 1 96.69 98 GLU A CA 1
ATOM 721 C C . GLU A 1 98 ? 0.768 -16.359 -11.75 1 96.69 98 GLU A C 1
ATOM 723 O O . GLU A 1 98 ? -0.173 -16.219 -10.969 1 96.69 98 GLU A O 1
ATOM 728 N N . LEU A 1 99 ? 0.663 -16.422 -13.125 1 91.75 99 LEU A N 1
ATOM 729 C CA . LEU A 1 99 ? -0.669 -16.406 -13.719 1 91.75 99 LEU A CA 1
ATOM 730 C C . LEU A 1 99 ? -1.477 -17.625 -13.297 1 91.75 99 LEU A C 1
ATOM 732 O O . LEU A 1 99 ? -0.936 -18.719 -13.195 1 91.75 99 LEU A O 1
ATOM 736 N N . GLU A 1 100 ? -2.766 -17.359 -12.961 1 85.38 100 GLU A N 1
ATOM 737 C CA . GLU A 1 100 ? -3.639 -18.453 -12.555 1 85.38 100 GLU A CA 1
ATOM 738 C C . GLU A 1 100 ? -3.828 -19.469 -13.688 1 85.38 100 GLU A C 1
ATOM 740 O O . GLU A 1 100 ? -3.826 -19.094 -14.859 1 85.38 100 GLU A O 1
ATOM 745 N N . MET B 1 1 ? 6.207 -17.016 6.051 1 64.75 1 MET B N 1
ATOM 746 C CA . MET B 1 1 ? 5.906 -16.609 7.418 1 64.75 1 MET B CA 1
ATOM 747 C C . MET B 1 1 ? 5.031 -15.367 7.43 1 64.75 1 MET B C 1
ATOM 749 O O . MET B 1 1 ? 5.133 -14.516 6.539 1 64.75 1 MET B O 1
ATOM 753 N N . LYS B 1 2 ? 3.895 -15.312 8.125 1 79.88 2 LYS B N 1
ATOM 754 C CA . LYS B 1 2 ? 3.09 -14.133 8.406 1 79.88 2 LYS B CA 1
ATOM 755 C C . LYS B 1 2 ? 3.535 -13.461 9.703 1 79.88 2 LYS B C 1
ATOM 757 O O . LYS B 1 2 ? 3.889 -14.141 10.672 1 79.88 2 LYS B O 1
ATOM 762 N N . PHE B 1 3 ? 3.652 -12.141 9.594 1 85 3 PHE B N 1
ATOM 763 C CA . PHE B 1 3 ? 4.016 -11.375 10.781 1 85 3 PHE B CA 1
ATOM 764 C C . PHE B 1 3 ? 3.062 -10.203 10.984 1 85 3 PHE B C 1
ATOM 766 O O . PHE B 1 3 ? 2.152 -9.992 10.18 1 85 3 PHE B O 1
ATOM 773 N N . THR B 1 4 ? 3.227 -9.609 12.258 1 87 4 THR B N 1
ATOM 774 C CA . THR B 1 4 ? 2.354 -8.484 12.586 1 87 4 THR B CA 1
ATOM 775 C C . THR B 1 4 ? 3.131 -7.172 12.555 1 87 4 THR B C 1
ATOM 777 O O . THR B 1 4 ? 4.293 -7.121 12.969 1 87 4 THR B O 1
ATOM 780 N N . ILE B 1 5 ? 2.518 -6.191 11.945 1 87.94 5 ILE B N 1
ATOM 781 C CA . ILE B 1 5 ? 3.117 -4.867 11.844 1 87.94 5 ILE B CA 1
ATOM 782 C C . ILE B 1 5 ? 2.172 -3.826 12.438 1 87.94 5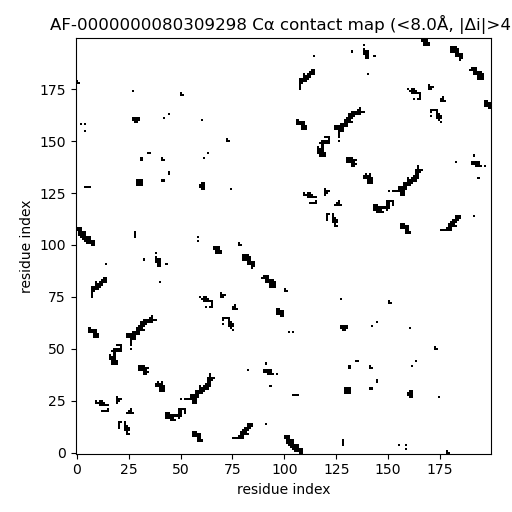 ILE B C 1
ATOM 784 O O . ILE B 1 5 ? 0.961 -3.873 12.211 1 87.94 5 ILE B O 1
ATOM 788 N N . GLU B 1 6 ? 2.764 -2.936 13.305 1 90.62 6 GLU B N 1
ATOM 789 C CA . GLU B 1 6 ? 1.976 -1.84 13.867 1 90.62 6 GLU B CA 1
ATOM 790 C C . GLU B 1 6 ? 1.825 -0.702 12.859 1 90.62 6 GLU B C 1
ATOM 792 O O . GLU B 1 6 ? 2.818 -0.213 12.312 1 90.62 6 GLU B O 1
ATOM 797 N N . MET B 1 7 ? 0.561 -0.268 12.656 1 93.69 7 MET B N 1
ATOM 798 C CA . MET B 1 7 ? 0.282 0.785 11.68 1 93.69 7 MET B CA 1
ATOM 799 C C . MET B 1 7 ? -0.832 1.702 12.18 1 93.69 7 MET B C 1
ATOM 801 O O . MET B 1 7 ? -1.732 1.261 12.891 1 93.69 7 MET B O 1
ATOM 805 N N . PRO B 1 8 ? -0.714 3.059 11.82 1 95.5 8 PRO B N 1
ATOM 806 C CA . PRO B 1 8 ? -1.923 3.865 12.008 1 95.5 8 PRO B CA 1
ATOM 807 C C . PRO B 1 8 ? -3.125 3.305 11.25 1 95.5 8 PRO B C 1
ATOM 809 O O . PRO B 1 8 ? -2.965 2.695 10.188 1 95.5 8 PRO B O 1
ATOM 812 N N . ASP B 1 9 ? -4.289 3.537 11.711 1 95.19 9 ASP B N 1
ATOM 813 C CA . ASP B 1 9 ? -5.465 2.955 11.07 1 95.19 9 ASP B CA 1
ATOM 814 C C . ASP B 1 9 ? -6.09 3.932 10.078 1 95.19 9 ASP B C 1
ATOM 816 O O . ASP B 1 9 ? -5.977 5.148 10.242 1 95.19 9 ASP B O 1
ATOM 820 N N . VAL B 1 10 ? -6.695 3.369 9.117 1 96.5 10 VAL B N 1
ATOM 821 C CA . VAL B 1 10 ? -7.645 4.102 8.289 1 96.5 10 VAL B CA 1
ATOM 822 C C . VAL B 1 10 ? -9.016 4.102 8.953 1 96.5 10 VAL B C 1
ATOM 824 O O . VAL B 1 10 ? -9.766 3.125 8.852 1 96.5 10 VAL B O 1
ATOM 827 N N . SER B 1 11 ? -9.336 5.145 9.57 1 94.94 11 SER B N 1
ATOM 828 C CA . SER B 1 11 ? -10.508 5.172 10.43 1 94.94 11 SER B CA 1
ATOM 829 C C . SER B 1 11 ? -11.797 5.18 9.617 1 94.94 11 SER B C 1
ATOM 831 O O . SER B 1 11 ? -12.844 4.73 10.086 1 94.94 11 SER B O 1
ATOM 833 N N . ALA B 1 12 ? -11.695 5.754 8.445 1 95.38 12 ALA B N 1
ATOM 834 C CA . ALA B 1 12 ? -12.859 5.812 7.559 1 95.38 12 ALA B CA 1
ATOM 835 C C . ALA B 1 12 ? -12.43 5.938 6.098 1 95.38 12 ALA B C 1
ATOM 837 O O . ALA B 1 12 ? -11.391 6.531 5.797 1 95.38 12 ALA B O 1
ATOM 838 N N . CYS B 1 13 ? -13.234 5.387 5.234 1 96.25 13 CYS B N 1
ATOM 839 C CA . CYS B 1 13 ? -13.047 5.508 3.793 1 96.25 13 CYS B CA 1
ATOM 840 C C . CYS B 1 13 ? -14.375 5.812 3.1 1 96.25 13 CYS B C 1
ATOM 842 O O . CYS B 1 13 ? -15.297 4.996 3.127 1 96.25 13 CYS B O 1
ATOM 844 N N . GLY B 1 14 ? -14.422 6.965 2.51 1 95.94 14 GLY B N 1
ATOM 845 C CA . GLY B 1 14 ? -15.641 7.387 1.843 1 95.94 14 GLY B CA 1
ATOM 846 C C . GLY B 1 14 ? -15.625 7.129 0.348 1 95.94 14 GLY B C 1
ATOM 847 O O . GLY B 1 14 ? -16.484 7.613 -0.381 1 95.94 14 GLY B O 1
ATOM 848 N N . VAL B 1 15 ? -14.695 6.344 -0.178 1 96.5 15 VAL B N 1
ATOM 849 C CA . VAL B 1 15 ? -14.586 6.098 -1.611 1 96.5 15 VAL B CA 1
ATOM 850 C C . VAL B 1 15 ? -15.414 4.867 -1.988 1 96.5 15 VAL B C 1
ATOM 852 O O . VAL B 1 15 ? -14.875 3.764 -2.098 1 96.5 15 VAL B O 1
ATOM 855 N N . GLU B 1 16 ? -16.578 4.969 -2.348 1 93.81 16 GLU B N 1
ATOM 856 C CA . GLU B 1 16 ? -17.547 3.889 -2.508 1 93.81 16 GLU B CA 1
AT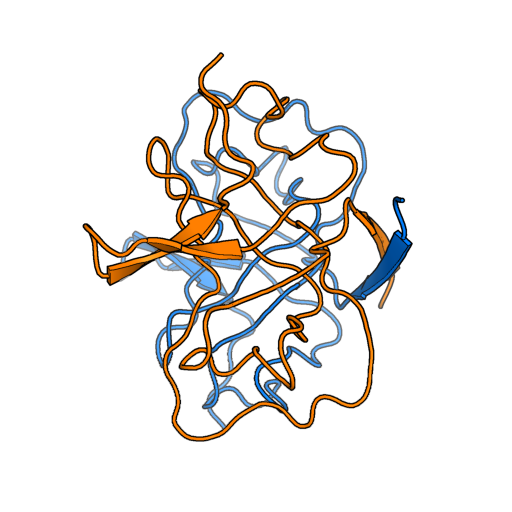OM 857 C C . GLU B 1 16 ? -17.219 3.021 -3.719 1 93.81 16 GLU B C 1
ATOM 859 O O . GLU B 1 16 ? -17.547 1.834 -3.748 1 93.81 16 GLU B O 1
ATOM 864 N N . ARG B 1 17 ? -16.609 3.613 -4.672 1 94.81 17 ARG B N 1
ATOM 865 C CA . ARG B 1 17 ? -16.312 2.861 -5.891 1 94.81 17 ARG B CA 1
ATOM 866 C C . ARG B 1 17 ? -15.062 2.01 -5.719 1 94.81 17 ARG B C 1
ATOM 868 O O . ARG B 1 17 ? -14.711 1.225 -6.602 1 94.81 17 ARG B O 1
ATOM 875 N N . CYS B 1 18 ? -14.453 2.143 -4.637 1 95.44 18 CYS B N 1
ATOM 876 C CA . CYS B 1 18 ? -13.242 1.368 -4.383 1 95.44 18 CYS B CA 1
ATOM 877 C C . CYS B 1 18 ? -13.578 -0.074 -4.027 1 95.44 18 CYS B C 1
ATOM 879 O O . CYS B 1 18 ? -14.422 -0.323 -3.164 1 95.44 18 CYS B O 1
ATOM 881 N N . ALA B 1 19 ? -12.875 -1.032 -4.637 1 94.94 19 ALA B N 1
ATOM 882 C CA . ALA B 1 19 ? -13.078 -2.457 -4.391 1 94.94 19 ALA B CA 1
ATOM 883 C C . ALA B 1 19 ? -12.883 -2.789 -2.912 1 94.94 19 ALA B C 1
ATOM 885 O O . ALA B 1 19 ? -13.516 -3.709 -2.391 1 94.94 19 ALA B O 1
ATOM 886 N N . TYR B 1 20 ? -12.023 -2.074 -2.195 1 95.31 20 TYR B N 1
ATOM 887 C CA . TYR B 1 20 ? -11.688 -2.367 -0.808 1 95.31 20 TYR B CA 1
ATOM 888 C C . TYR B 1 20 ? -12.68 -1.716 0.145 1 95.31 20 TYR B C 1
ATOM 890 O O . TYR B 1 20 ? -12.648 -1.968 1.353 1 95.31 20 TYR B O 1
ATOM 898 N N . ASN B 1 21 ? -13.562 -0.812 -0.388 1 95.12 21 ASN B N 1
ATOM 899 C CA . ASN B 1 21 ? -14.523 -0.131 0.475 1 95.12 21 ASN B CA 1
ATOM 900 C C . ASN B 1 21 ? -15.75 -0.999 0.74 1 95.12 21 ASN B C 1
ATOM 902 O O . ASN B 1 21 ? -16.484 -1.343 -0.187 1 95.12 21 ASN B O 1
ATOM 906 N N . VAL B 1 22 ? -15.906 -1.38 1.955 1 91.81 22 VAL B N 1
ATOM 907 C CA . VAL B 1 22 ? -17.078 -2.141 2.389 1 91.81 22 VAL B CA 1
ATOM 908 C C . VAL B 1 22 ? -17.75 -1.427 3.559 1 91.81 22 VAL B C 1
ATOM 910 O O . VAL B 1 22 ? -17.188 -1.347 4.652 1 91.81 22 VAL B O 1
ATOM 913 N N . HIS B 1 23 ? -18.859 -0.856 3.301 1 89.38 23 HIS B N 1
ATOM 914 C CA . HIS B 1 23 ? -19.656 -0.168 4.312 1 89.38 23 HIS B CA 1
ATOM 915 C C . HIS B 1 23 ? -18.875 0.994 4.922 1 89.38 23 HIS B C 1
ATOM 917 O O . HIS B 1 23 ? -18.828 1.139 6.148 1 89.38 23 HIS B O 1
ATOM 923 N N . GLY B 1 24 ? -18.156 1.706 4.129 1 91.69 24 GLY B N 1
ATOM 924 C CA . GLY B 1 24 ? -17.5 2.924 4.574 1 91.69 24 GLY B CA 1
ATOM 925 C C . GLY B 1 24 ? -16.172 2.67 5.27 1 91.69 24 GLY B C 1
ATOM 926 O O . GLY B 1 24 ? -15.586 3.578 5.867 1 91.69 24 GLY B O 1
ATOM 927 N N . ALA B 1 25 ? -15.703 1.423 5.16 1 93.19 25 ALA B N 1
ATOM 928 C CA . ALA B 1 25 ? -14.43 1.048 5.77 1 93.19 25 ALA B CA 1
ATOM 929 C C . ALA B 1 25 ? -13.508 0.376 4.75 1 93.19 25 ALA B C 1
ATOM 931 O O . ALA B 1 25 ? -13.977 -0.361 3.877 1 93.19 25 ALA B O 1
ATOM 932 N N . CYS B 1 26 ? -12.312 0.75 4.883 1 94.94 26 CYS B N 1
ATOM 933 C CA . CYS B 1 26 ? -11.32 0.108 4.031 1 94.94 26 CYS B CA 1
ATOM 934 C C . CYS B 1 26 ? -11.008 -1.299 4.527 1 94.94 26 CYS B C 1
ATOM 936 O O . CYS B 1 26 ? -10.688 -1.492 5.699 1 94.94 26 CYS B O 1
ATOM 938 N N . HIS B 1 27 ? -10.977 -2.312 3.617 1 92.81 27 HIS B N 1
ATOM 939 C CA . HIS B 1 27 ? -10.773 -3.695 4.035 1 92.81 27 HIS B CA 1
ATOM 940 C C . HIS B 1 27 ? -9.461 -4.25 3.482 1 92.81 27 HIS B C 1
ATOM 942 O O . HIS B 1 27 ? -9.211 -5.453 3.568 1 92.81 27 HIS B O 1
ATOM 948 N N . ALA B 1 28 ? -8.68 -3.43 2.814 1 95.12 28 ALA B N 1
ATOM 949 C CA . ALA B 1 28 ? -7.293 -3.85 2.611 1 95.12 28 ALA B CA 1
ATOM 950 C C . ALA B 1 28 ? -6.586 -4.066 3.945 1 95.12 28 ALA B C 1
ATOM 952 O O . ALA B 1 28 ? -7.004 -3.531 4.973 1 95.12 28 ALA B O 1
ATOM 953 N N . LYS B 1 29 ? -5.59 -4.848 3.965 1 95.12 29 LYS B N 1
ATOM 954 C CA . LYS B 1 29 ? -4.789 -4.934 5.184 1 95.12 29 LYS B CA 1
ATOM 955 C C . LYS B 1 29 ? -4.059 -3.623 5.457 1 95.12 29 LYS B C 1
ATOM 957 O O . LYS B 1 29 ? -4.051 -3.135 6.586 1 95.12 29 LYS B O 1
ATOM 962 N N . ALA B 1 30 ? -3.475 -3.068 4.43 1 96 30 ALA B N 1
ATOM 963 C CA . ALA B 1 30 ? -2.809 -1.77 4.5 1 96 30 ALA B CA 1
ATOM 964 C C . ALA B 1 30 ? -2.842 -1.061 3.15 1 96 30 ALA B C 1
ATOM 966 O O . ALA B 1 30 ? -2.914 -1.708 2.104 1 96 30 ALA B O 1
ATOM 967 N N . ILE B 1 31 ? -2.699 0.27 3.248 1 97.5 31 ILE B N 1
ATOM 968 C CA . ILE B 1 31 ? -2.719 1.029 2.002 1 97.5 31 ILE B CA 1
ATOM 969 C C . ILE B 1 31 ? -1.408 1.798 1.846 1 97.5 31 ILE B C 1
ATOM 971 O O . ILE B 1 31 ? -0.655 1.955 2.811 1 97.5 31 ILE B O 1
ATOM 975 N N . THR B 1 32 ? -1.192 2.199 0.638 1 97.69 32 THR B N 1
ATOM 976 C CA . THR B 1 32 ? -0.146 3.158 0.303 1 97.69 32 THR B CA 1
ATOM 977 C C . THR B 1 32 ? -0.747 4.527 -0.007 1 97.69 32 THR B C 1
ATOM 979 O O . THR B 1 32 ? -1.708 4.629 -0.772 1 97.69 32 THR B O 1
ATOM 982 N N . VAL B 1 33 ? -0.181 5.531 0.645 1 98 33 VAL B N 1
ATOM 983 C CA . VAL B 1 33 ? -0.655 6.891 0.406 1 98 33 VAL B CA 1
ATOM 984 C C . VAL B 1 33 ? 0.365 7.652 -0.437 1 98 33 VAL B C 1
ATOM 986 O O . VAL B 1 33 ? 1.554 7.68 -0.111 1 98 33 VAL B O 1
ATOM 989 N N . GLY B 1 34 ? -0.177 8.117 -1.62 1 93.5 34 GLY B N 1
ATOM 990 C CA . GLY B 1 34 ? 0.541 9.172 -2.322 1 93.5 34 GLY B CA 1
ATOM 991 C C . GLY B 1 34 ? 1.479 8.641 -3.391 1 93.5 34 GLY B C 1
ATOM 992 O O . GLY B 1 34 ? 1.7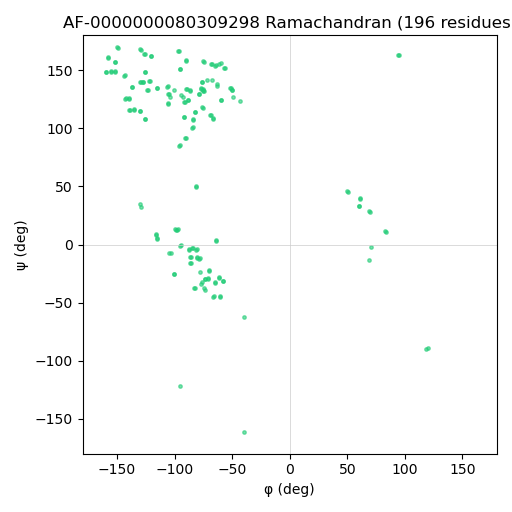36 7.438 -3.457 1 93.5 34 GLY B O 1
ATOM 993 N N . ASP B 1 35 ? 1.837 9.539 -4.227 1 81.19 35 ASP B N 1
ATOM 994 C CA . ASP B 1 35 ? 2.844 9.352 -5.266 1 81.19 35 ASP B CA 1
ATOM 995 C C . ASP B 1 35 ? 3.887 10.461 -5.234 1 81.19 35 ASP B C 1
ATOM 997 O O . ASP B 1 35 ? 4.305 10.961 -6.281 1 81.19 35 ASP B O 1
ATOM 1001 N N . GLY B 1 36 ? 4.148 10.945 -4.086 1 80.44 36 GLY B N 1
ATOM 1002 C CA . GLY B 1 36 ? 5.031 12.086 -3.914 1 80.44 36 GLY B CA 1
ATOM 1003 C C . GLY B 1 36 ? 4.348 13.273 -3.26 1 80.44 36 GLY B C 1
ATOM 1004 O O . GLY B 1 36 ? 4.168 13.297 -2.041 1 80.44 36 GLY B O 1
ATOM 1005 N N . VAL B 1 37 ? 3.721 14.172 -4.125 1 77.62 37 VAL B N 1
ATOM 1006 C CA . VAL B 1 37 ? 3.16 15.406 -3.584 1 77.62 37 VAL B CA 1
ATOM 1007 C C . VAL B 1 37 ? 1.649 15.25 -3.414 1 77.62 37 VAL B C 1
ATOM 1009 O O . VAL B 1 37 ? 1.061 15.836 -2.502 1 77.62 37 VAL B O 1
ATOM 1012 N N . HIS B 1 38 ? 1.096 14.453 -4.113 1 88.5 38 HIS B N 1
ATOM 1013 C CA . HIS B 1 38 ? -0.35 14.266 -4.047 1 88.5 38 HIS B CA 1
ATOM 1014 C C . HIS B 1 38 ? -0.72 13.172 -3.055 1 88.5 38 HIS B C 1
ATOM 1016 O O . HIS B 1 38 ? -0.214 12.047 -3.143 1 88.5 38 HIS B O 1
ATOM 1022 N N . PRO B 1 39 ? -1.567 13.578 -2.053 1 95.5 39 PRO B N 1
ATOM 1023 C CA . PRO B 1 39 ? -1.945 12.602 -1.029 1 95.5 39 PRO B CA 1
ATOM 1024 C C . PRO B 1 39 ? -3.072 11.672 -1.485 1 95.5 39 PRO B C 1
ATOM 1026 O O . PRO B 1 39 ? -4.055 11.492 -0.764 1 95.5 39 PRO B O 1
ATOM 1029 N N . GLY B 1 40 ? -2.926 11.094 -2.654 1 95.88 40 GLY B N 1
ATOM 1030 C CA . GLY B 1 40 ? -3.885 10.125 -3.154 1 95.88 40 GLY B CA 1
ATOM 1031 C C . GLY B 1 40 ? -3.777 8.773 -2.473 1 95.88 40 GLY B C 1
ATOM 1032 O O . GLY B 1 40 ? -2.781 8.484 -1.806 1 95.88 40 GLY B O 1
ATOM 1033 N N . CYS B 1 41 ? -4.84 8.031 -2.518 1 97.06 41 CYS B N 1
ATOM 1034 C CA . CYS B 1 41 ? -4.746 6.629 -2.143 1 97.06 41 CYS B CA 1
ATOM 1035 C C . CYS B 1 41 ? -4.266 5.781 -3.314 1 97.06 41 CYS B C 1
ATOM 1037 O O . CYS B 1 41 ? -5.043 5.465 -4.215 1 97.06 41 CYS B O 1
ATOM 1039 N N . ASP B 1 42 ? -3.039 5.324 -3.242 1 95.56 42 ASP B N 1
ATOM 1040 C CA . ASP B 1 42 ? -2.463 4.562 -4.348 1 95.56 42 ASP B CA 1
ATOM 1041 C C . ASP B 1 42 ? -2.971 3.123 -4.348 1 95.56 42 ASP B C 1
ATOM 1043 O O . ASP B 1 42 ? -2.809 2.402 -5.332 1 95.56 42 ASP B O 1
ATOM 1047 N N . THR B 1 43 ? -3.615 2.693 -3.309 1 96.81 43 THR B N 1
ATOM 1048 C CA . THR B 1 43 ? -4.18 1.353 -3.217 1 96.81 43 THR B CA 1
ATOM 1049 C C . THR B 1 43 ? -5.582 1.312 -3.824 1 96.81 43 THR B C 1
ATOM 1051 O O . THR B 1 43 ? -6.09 0.239 -4.156 1 96.81 43 THR B O 1
ATOM 1054 N N . PHE B 1 44 ? -6.129 2.498 -3.988 1 95.69 44 PHE B N 1
ATOM 1055 C CA . PHE B 1 44 ? -7.449 2.58 -4.602 1 95.69 44 PHE B CA 1
ATOM 1056 C C . PHE B 1 44 ? -7.5 1.773 -5.895 1 95.69 44 PHE B C 1
ATOM 1058 O O . PHE B 1 44 ? -6.555 1.794 -6.68 1 95.69 44 PHE B O 1
ATOM 1065 N N . THR B 1 45 ? -8.578 0.977 -6.016 1 95 45 THR B N 1
ATOM 1066 C CA . THR B 1 45 ? -8.867 0.277 -7.262 1 95 45 THR B CA 1
ATOM 1067 C C . THR B 1 45 ? -10.367 0.222 -7.52 1 95 45 THR B C 1
ATOM 1069 O O . THR B 1 45 ? -11.125 -0.276 -6.688 1 95 45 THR B O 1
ATOM 1072 N N . MET B 1 46 ? -10.648 0.722 -8.703 1 93.12 46 MET B N 1
ATOM 1073 C CA . MET B 1 46 ? -12.07 0.794 -9.055 1 93.12 46 MET B CA 1
ATOM 1074 C C . MET B 1 46 ? -12.617 -0.589 -9.391 1 93.12 46 MET B C 1
ATOM 1076 O O . MET B 1 46 ? -11.953 -1.376 -10.07 1 93.12 46 MET B O 1
ATOM 1080 N N . SER B 1 47 ? -13.805 -0.886 -8.766 1 90.56 47 SER B N 1
ATOM 1081 C CA . SER B 1 47 ? -14.453 -2.15 -9.078 1 90.56 47 SER B CA 1
ATOM 1082 C C . SER B 1 47 ? -15.938 -2.115 -8.719 1 90.56 47 SER B C 1
ATOM 1084 O O . SER B 1 47 ? -16.328 -1.445 -7.762 1 90.56 47 SER B O 1
ATOM 1086 N N . ILE B 1 48 ? -16.656 -2.834 -9.484 1 86.94 48 ILE B N 1
ATOM 1087 C CA . ILE B 1 48 ? -18.078 -3.004 -9.164 1 86.94 48 ILE B CA 1
ATOM 1088 C C . ILE B 1 48 ? -18.219 -4.008 -8.023 1 86.94 48 ILE B C 1
ATOM 1090 O O . ILE B 1 48 ? -19.125 -3.883 -7.191 1 86.94 48 ILE B O 1
ATOM 1094 N N . ARG B 1 49 ? -17.297 -5.008 -8.008 1 86.94 49 ARG B N 1
ATOM 1095 C CA . ARG B 1 49 ? -17.297 -6.02 -6.957 1 86.94 49 ARG B CA 1
ATOM 1096 C C . ARG B 1 49 ? -16.391 -5.625 -5.805 1 86.94 49 ARG B C 1
ATOM 1098 O O . ARG B 1 49 ? -15.227 -5.273 -6.02 1 86.94 49 ARG B O 1
ATOM 1105 N N . HIS B 1 50 ? -16.969 -5.66 -4.652 1 88.75 50 HIS B N 1
ATOM 1106 C CA . HIS B 1 50 ? -16.203 -5.375 -3.449 1 88.75 50 HIS B CA 1
ATOM 1107 C C . HIS B 1 50 ? -15.594 -6.648 -2.867 1 88.75 50 HIS B C 1
ATOM 1109 O O . HIS B 1 50 ? -16.062 -7.75 -3.146 1 88.75 50 HIS B O 1
ATOM 1115 N N . THR B 1 51 ? -14.578 -6.41 -2.092 1 92.19 51 THR B N 1
ATOM 1116 C CA . THR B 1 51 ? -14 -7.531 -1.353 1 92.19 51 THR B CA 1
ATOM 1117 C C . THR B 1 51 ? -14.977 -8.023 -0.285 1 92.19 51 THR B C 1
ATOM 1119 O O . THR B 1 51 ? -15.953 -7.348 0.034 1 92.19 51 THR B O 1
ATOM 1122 N N . ASP B 1 52 ? -14.969 -9.211 0.188 1 82.44 52 ASP B N 1
ATOM 1123 C CA . ASP B 1 52 ? -15.898 -9.836 1.126 1 82.44 52 ASP B CA 1
ATOM 1124 C C . ASP B 1 52 ? -15.859 -9.141 2.484 1 82.44 52 ASP B C 1
ATOM 1126 O O . ASP B 1 52 ? -16.828 -9.203 3.252 1 82.44 52 ASP B O 1
ATOM 1130 N N . GLY B 1 53 ? -15.32 -8.242 2.877 1 64.62 53 GLY B N 1
ATOM 1131 C CA . GLY B 1 53 ? -15.414 -7.25 3.936 1 64.62 53 GLY B CA 1
ATOM 1132 C C . GLY B 1 53 ? -15.172 -7.828 5.316 1 64.62 53 GLY B C 1
ATOM 1133 O O . GLY B 1 53 ? -15.445 -7.176 6.328 1 64.62 53 GLY B O 1
ATOM 1134 N N . GLU B 1 54 ? -15.188 -9.234 5.406 1 57.84 54 GLU B N 1
ATOM 1135 C CA . GLU B 1 54 ? -15.414 -9.586 6.809 1 57.84 54 GLU B CA 1
ATOM 1136 C C . GLU B 1 54 ? -14.641 -8.648 7.734 1 57.84 54 GLU B C 1
ATOM 1138 O O . GLU B 1 54 ? -15.141 -8.273 8.797 1 57.84 54 GLU B O 1
ATOM 1143 N N . VAL B 1 55 ? -13.438 -8.57 7.73 1 55.03 55 VAL B N 1
ATOM 1144 C CA . VAL B 1 55 ? -12.625 -8.297 8.906 1 55.03 55 VAL B CA 1
ATOM 1145 C C . VAL B 1 55 ? -12.312 -6.805 8.984 1 55.03 55 VAL B C 1
ATOM 1147 O O . VAL B 1 55 ? -12.742 -6.121 9.922 1 55.03 55 VAL B O 1
ATOM 1150 N N . GLN B 1 56 ? -10.836 -6.293 9.008 1 61.41 56 GLN B N 1
ATOM 1151 C CA . GLN B 1 56 ? -9.883 -5.512 9.789 1 61.41 56 GLN B CA 1
ATOM 1152 C C . GLN B 1 56 ? -9.727 -4.102 9.219 1 61.41 56 GLN B C 1
ATOM 1154 O O . GLN B 1 56 ? -9.938 -3.889 8.023 1 61.41 56 GLN B O 1
ATOM 1159 N N . ALA B 1 57 ? -9.789 -3.18 10.125 1 77 57 ALA B N 1
ATOM 1160 C CA . ALA B 1 57 ? -9.336 -1.813 9.883 1 77 57 ALA B CA 1
ATOM 1161 C C . ALA B 1 57 ? -8.016 -1.8 9.125 1 77 57 ALA B C 1
ATOM 1163 O O . ALA B 1 57 ? -7.086 -2.537 9.469 1 77 57 ALA B O 1
ATOM 1164 N N . ALA B 1 58 ? -8.078 -1.132 8.023 1 93.94 58 ALA B N 1
ATOM 1165 C CA . ALA B 1 58 ? -6.863 -1.012 7.227 1 93.94 58 ALA B CA 1
ATOM 1166 C C . ALA B 1 58 ? -5.82 -0.158 7.941 1 93.94 58 ALA B C 1
ATOM 1168 O O . ALA B 1 58 ? -6.164 0.775 8.672 1 93.94 58 ALA B O 1
ATOM 1169 N N . GLY B 1 59 ? -4.566 -0.539 7.832 1 96.06 59 GLY B N 1
ATOM 1170 C CA . GLY B 1 59 ? -3.473 0.316 8.266 1 96.06 59 GLY B CA 1
ATOM 1171 C C . GLY B 1 59 ? -2.865 1.121 7.133 1 96.06 59 GLY B C 1
ATOM 1172 O O . GLY B 1 59 ? -3.184 0.897 5.961 1 96.06 59 GLY B O 1
ATOM 1173 N N . VAL B 1 60 ? -2.086 2.09 7.5 1 97 60 VAL B N 1
ATOM 1174 C CA . VAL B 1 60 ? -1.273 2.807 6.523 1 97 60 VAL B CA 1
ATOM 1175 C C . VAL B 1 60 ? 0.103 2.154 6.418 1 97 60 VAL B C 1
ATOM 1177 O O . VAL B 1 60 ? 0.944 2.316 7.305 1 97 60 VAL B O 1
ATOM 1180 N N . GLY B 1 61 ? 0.358 1.51 5.32 1 96.56 61 GLY B N 1
ATOM 1181 C CA . GLY B 1 61 ? 1.589 0.759 5.129 1 96.56 61 GLY B CA 1
ATOM 1182 C C . GLY B 1 61 ? 2.754 1.626 4.688 1 96.56 61 GLY B C 1
ATOM 1183 O O . GLY B 1 61 ? 3.906 1.346 5.027 1 96.56 61 GLY B O 1
ATOM 1184 N N . ALA B 1 62 ? 2.426 2.582 3.855 1 96.62 62 ALA B N 1
ATOM 1185 C CA . ALA B 1 62 ? 3.418 3.514 3.326 1 96.62 62 ALA B CA 1
ATOM 1186 C C . ALA B 1 62 ? 2.781 4.859 2.99 1 96.62 62 ALA B C 1
ATOM 1188 O O . ALA B 1 62 ? 1.61 4.922 2.607 1 96.62 62 ALA B O 1
ATOM 1189 N N . CYS B 1 63 ? 3.584 5.867 3.143 1 97.38 63 CYS B N 1
ATOM 1190 C CA . CYS B 1 63 ? 3.158 7.211 2.768 1 97.38 63 CYS B CA 1
ATOM 1191 C C . CYS B 1 63 ? 4.285 7.969 2.074 1 97.38 63 CYS B C 1
ATOM 1193 O O . CYS B 1 63 ? 5.289 8.312 2.703 1 97.38 63 CYS B O 1
ATOM 1195 N N . LYS B 1 64 ? 4.055 8.273 0.844 1 96.69 64 LYS B N 1
ATOM 1196 C CA . LYS B 1 64 ? 5.098 8.883 0.02 1 96.69 64 LYS B CA 1
ATOM 1197 C C . LYS B 1 64 ? 4.926 10.391 -0.066 1 96.69 64 LYS B C 1
ATOM 1199 O O . LYS B 1 64 ? 5.531 11.047 -0.919 1 96.69 64 LYS B O 1
ATOM 1204 N N . VAL B 1 65 ? 4.102 10.93 0.759 1 96.38 65 VAL B N 1
ATOM 1205 C CA . VAL B 1 65 ? 3.834 12.359 0.731 1 96.38 65 VAL B CA 1
ATOM 1206 C C . VAL B 1 65 ? 4.715 13.07 1.755 1 96.38 65 VAL B C 1
ATOM 1208 O O . VAL B 1 65 ? 4.262 13.406 2.852 1 96.38 65 VAL B O 1
ATOM 1211 N N . ALA B 1 66 ? 5.875 13.391 1.371 1 93.5 66 ALA B N 1
ATOM 1212 C CA . ALA B 1 66 ? 6.914 13.867 2.279 1 93.5 66 ALA B CA 1
ATOM 1213 C C . ALA B 1 66 ? 6.59 15.258 2.807 1 93.5 66 ALA B C 1
ATOM 1215 O O . ALA B 1 66 ? 7.102 15.672 3.852 1 93.5 66 ALA B O 1
ATOM 1216 N N . VAL B 1 67 ? 5.762 16.016 2.1 1 94.62 67 VAL B N 1
ATOM 1217 C CA . VAL B 1 67 ? 5.469 17.391 2.486 1 94.62 67 VAL B CA 1
ATOM 1218 C C . VAL B 1 67 ? 4.352 17.406 3.527 1 94.62 67 VAL B C 1
ATOM 1220 O O . VAL B 1 67 ? 3.971 18.469 4.02 1 94.62 67 VAL B O 1
ATOM 1223 N N . CYS B 1 68 ? 3.809 16.281 3.865 1 96.75 68 CYS B N 1
ATOM 1224 C CA . CYS B 1 68 ? 2.75 16.172 4.859 1 96.75 68 CYS B CA 1
ATOM 1225 C C . CYS B 1 68 ? 3.311 16.312 6.27 1 96.75 68 CYS B C 1
ATOM 1227 O O . CYS B 1 68 ? 4.336 15.719 6.598 1 96.75 68 CYS B O 1
ATOM 1229 N N . LYS B 1 69 ? 2.598 17.016 7.148 1 97.06 69 LYS B N 1
ATOM 1230 C CA . LYS B 1 69 ? 3.002 17.25 8.531 1 97.06 69 LYS B CA 1
ATOM 1231 C C . LYS B 1 69 ? 3.129 15.945 9.305 1 97.06 69 LYS B C 1
ATOM 1233 O O . LYS B 1 69 ? 3.922 15.852 10.242 1 97.06 69 LYS B O 1
ATOM 1238 N N . TYR B 1 70 ? 2.426 14.945 8.969 1 97.31 70 TYR B N 1
ATOM 1239 C CA . TYR B 1 70 ? 2.4 13.68 9.695 1 97.31 70 TYR B CA 1
ATOM 1240 C C . TYR B 1 70 ? 3.367 12.68 9.078 1 97.31 70 TYR B C 1
ATOM 1242 O O . TYR B 1 70 ? 3.475 11.547 9.539 1 97.31 70 TYR B O 1
ATOM 1250 N N . ASN B 1 71 ? 4.051 13.094 7.992 1 96.31 71 ASN B N 1
ATOM 1251 C CA . ASN B 1 71 ? 4.977 12.172 7.336 1 96.31 71 ASN B CA 1
ATOM 1252 C C . ASN B 1 71 ? 6.371 12.25 7.953 1 96.31 71 ASN B C 1
ATOM 1254 O O . ASN B 1 71 ? 6.918 13.336 8.125 1 96.31 71 ASN B O 1
ATOM 1258 N N . HIS B 1 72 ? 6.809 11.164 8.359 1 94.19 72 HIS B N 1
ATOM 1259 C CA . HIS B 1 72 ? 8.18 11 8.836 1 94.19 72 HIS B CA 1
ATOM 1260 C C . HIS B 1 72 ? 8.852 9.805 8.164 1 94.19 72 HIS B C 1
ATOM 1262 O O . HIS B 1 72 ? 8.414 8.664 8.336 1 94.19 72 HIS B O 1
ATOM 1268 N N . ASP B 1 73 ? 9.922 10.141 7.34 1 94.06 73 ASP B N 1
ATOM 1269 C CA . ASP B 1 73 ? 10.695 9.078 6.707 1 94.06 73 ASP B CA 1
ATOM 1270 C C . ASP B 1 73 ? 9.82 8.227 5.797 1 94.06 73 ASP B C 1
ATOM 1272 O O . ASP B 1 73 ? 9.922 6.996 5.805 1 94.06 73 ASP B O 1
ATOM 1276 N N . LEU B 1 74 ? 8.781 8.828 5.137 1 95.12 74 LEU B N 1
ATOM 1277 C CA . LEU B 1 74 ? 7.875 8.188 4.188 1 95.12 74 LEU B CA 1
ATOM 1278 C C . LEU B 1 74 ? 6.957 7.199 4.895 1 95.12 74 LEU B C 1
ATOM 1280 O O . LEU B 1 74 ? 6.598 6.164 4.328 1 95.12 74 LEU B O 1
ATOM 1284 N N . GLU B 1 75 ? 6.699 7.473 6.137 1 94.62 75 GLU B N 1
ATOM 1285 C CA . GLU B 1 75 ? 5.715 6.766 6.949 1 94.62 75 GLU B CA 1
ATOM 1286 C C . GLU B 1 75 ? 4.715 7.734 7.574 1 94.62 75 GLU B C 1
ATOM 1288 O O . GLU B 1 75 ? 5.07 8.859 7.922 1 94.62 75 GLU B O 1
ATOM 1293 N N . CYS B 1 76 ? 3.572 7.273 7.742 1 96.5 76 CYS B N 1
ATOM 1294 C CA . CYS B 1 76 ? 2.545 8.086 8.383 1 96.5 76 CYS B CA 1
ATOM 1295 C C . CYS B 1 76 ? 2.6 7.938 9.898 1 96.5 76 CYS B C 1
ATOM 1297 O O . CYS B 1 76 ? 2.602 6.82 10.422 1 96.5 76 CYS B O 1
ATOM 1299 N N . ASP B 1 77 ? 2.562 9.078 10.641 1 94.88 77 ASP B N 1
ATOM 1300 C CA . ASP B 1 77 ? 2.6 9.055 12.102 1 94.88 77 ASP B CA 1
ATOM 1301 C C . ASP B 1 77 ? 1.305 9.602 12.688 1 94.88 77 ASP B C 1
ATOM 1303 O O . ASP B 1 77 ? 1.225 9.859 13.891 1 94.88 77 ASP B O 1
ATOM 1307 N N . ALA B 1 78 ? 0.34 9.836 11.875 1 96.88 78 ALA B N 1
ATOM 1308 C CA . ALA B 1 78 ? -0.956 10.266 12.398 1 96.88 78 ALA B CA 1
ATOM 1309 C C . ALA B 1 78 ? -1.591 9.172 13.258 1 96.88 78 ALA B C 1
ATOM 1311 O O . ALA B 1 78 ? -1.243 7.996 13.133 1 96.88 78 ALA B O 1
ATOM 1312 N N . ARG B 1 79 ? -2.418 9.586 14.156 1 95.44 79 ARG B N 1
ATOM 1313 C CA . ARG B 1 79 ? -3.15 8.602 14.953 1 95.44 79 ARG B CA 1
ATOM 1314 C C . ARG B 1 79 ? -4.016 7.715 14.062 1 95.44 79 ARG B C 1
ATOM 1316 O O . ARG B 1 79 ? -4.062 6.496 14.242 1 95.44 79 ARG B O 1
ATOM 1323 N N . SER B 1 80 ? -4.668 8.32 13.172 1 96.56 80 SER B N 1
ATOM 1324 C CA . SER B 1 80 ? -5.492 7.68 12.148 1 96.56 80 SER B CA 1
ATOM 1325 C C . SER B 1 80 ? -5.699 8.602 10.945 1 96.56 80 SER B C 1
ATOM 1327 O O . SER B 1 80 ? -5.445 9.805 11.031 1 96.56 80 SER B O 1
ATOM 1329 N N . ILE B 1 81 ? -6.07 7.969 9.875 1 97.5 81 ILE B N 1
ATOM 1330 C CA . ILE B 1 81 ? -6.359 8.82 8.727 1 97.5 81 ILE B CA 1
ATOM 1331 C C . ILE B 1 81 ? -7.758 8.508 8.188 1 97.5 81 ILE B C 1
ATOM 1333 O O . ILE B 1 81 ? -8.367 7.504 8.57 1 97.5 81 ILE B O 1
ATOM 1337 N N . GLU B 1 82 ? -8.195 9.422 7.418 1 97.38 82 GLU B N 1
ATOM 1338 C CA . GLU B 1 82 ? -9.422 9.242 6.645 1 97.38 82 GLU B CA 1
ATOM 1339 C C . GLU B 1 82 ? -9.164 9.398 5.148 1 97.38 82 GLU B C 1
ATOM 1341 O O . GLU B 1 82 ? -8.383 10.266 4.742 1 97.38 82 GLU B O 1
ATOM 1346 N N . VAL B 1 83 ? -9.812 8.562 4.395 1 97.81 83 VAL B N 1
ATOM 1347 C CA . VAL B 1 83 ? -9.742 8.648 2.939 1 97.81 83 VAL B CA 1
ATOM 1348 C C . VAL B 1 83 ? -11.125 8.984 2.375 1 97.81 83 VAL B C 1
ATOM 1350 O O . VAL B 1 83 ? -12.133 8.453 2.832 1 97.81 83 VAL B O 1
ATOM 1353 N N . ASP B 1 84 ? -11.094 9.883 1.483 1 97.69 84 ASP B N 1
ATOM 1354 C CA . ASP B 1 84 ? -12.352 10.273 0.844 1 97.69 84 ASP B CA 1
ATOM 1355 C C . ASP B 1 84 ? -12.117 10.727 -0.595 1 97.69 84 ASP B C 1
ATOM 1357 O O . ASP B 1 84 ? -10.969 10.805 -1.048 1 97.69 84 ASP B O 1
ATOM 1361 N N . VAL B 1 85 ? -13.25 10.891 -1.341 1 95.81 85 VAL B N 1
ATOM 1362 C CA . VAL B 1 85 ? -13.172 11.375 -2.715 1 95.81 85 VAL B CA 1
ATOM 1363 C C . VAL B 1 85 ? -12.898 12.883 -2.719 1 95.81 85 VAL B C 1
ATOM 1365 O O . VAL B 1 85 ? -13.617 13.648 -2.072 1 95.81 85 VAL B O 1
ATOM 1368 N N . ASP B 1 86 ? -11.781 13.219 -3.273 1 92.25 86 ASP B N 1
ATOM 1369 C CA . ASP B 1 86 ? -11.602 14.633 -3.582 1 92.25 86 ASP B CA 1
ATOM 1370 C C . ASP B 1 86 ? -12.531 15.078 -4.703 1 92.25 86 ASP B C 1
ATOM 1372 O O . ASP B 1 86 ? -12.359 14.68 -5.859 1 92.25 86 ASP B O 1
ATOM 1376 N N . GLU B 1 87 ? -13.445 15.867 -4.402 1 87.62 87 GLU B N 1
ATOM 1377 C CA . GLU B 1 87 ? -14.508 16.25 -5.336 1 87.62 87 GLU B CA 1
ATOM 1378 C C . GLU B 1 87 ? -13.945 17.031 -6.52 1 87.62 87 GLU B C 1
ATOM 1380 O O . GLU B 1 87 ? -14.477 16.938 -7.633 1 87.62 87 GLU B O 1
ATOM 1385 N N . GLU B 1 88 ? -12.938 17.781 -6.324 1 86.38 88 GLU B N 1
ATOM 1386 C CA . GLU B 1 88 ? -12.344 18.594 -7.391 1 86.38 88 GLU B CA 1
ATOM 1387 C C . GLU B 1 88 ? -11.547 17.719 -8.359 1 86.38 88 GLU B C 1
ATOM 1389 O O . GLU B 1 88 ? -11.617 17.906 -9.578 1 86.38 88 GLU B O 1
ATOM 1394 N N . LYS B 1 89 ? -10.883 16.75 -7.855 1 86.06 89 LYS B N 1
ATOM 1395 C CA . LYS B 1 89 ? -9.992 15.93 -8.672 1 86.06 89 LYS B CA 1
ATOM 1396 C C . LYS B 1 89 ? -10.609 14.562 -8.969 1 86.06 89 LYS B C 1
ATOM 1398 O O . LYS B 1 89 ? -10.117 13.82 -9.82 1 86.06 89 LYS B O 1
ATOM 1403 N N . ASP B 1 90 ? -11.711 14.203 -8.406 1 88.44 90 ASP B N 1
ATOM 1404 C CA . ASP B 1 90 ? -12.359 12.898 -8.5 1 88.44 90 ASP B CA 1
ATOM 1405 C C . ASP B 1 90 ? -11.367 11.773 -8.203 1 88.44 90 ASP B C 1
ATOM 1407 O O . ASP B 1 90 ? -11.258 10.82 -8.977 1 88.44 90 ASP B O 1
ATOM 1411 N N . GLU B 1 91 ? -10.602 11.922 -7.172 1 91.81 91 GLU B N 1
ATOM 1412 C CA . GLU B 1 91 ? -9.57 10.969 -6.781 1 91.81 91 GLU B CA 1
ATOM 1413 C C . GLU B 1 91 ? -9.688 10.602 -5.305 1 91.81 91 GLU B C 1
ATOM 1415 O O . GLU B 1 91 ? -10.117 11.414 -4.488 1 91.81 91 GLU B O 1
ATOM 1420 N N . ALA B 1 92 ? -9.477 9.32 -5.02 1 96.56 92 ALA B N 1
ATOM 1421 C CA . ALA B 1 92 ? -9.344 8.922 -3.621 1 96.56 92 ALA B CA 1
ATOM 1422 C C . ALA B 1 92 ? -8.172 9.633 -2.953 1 96.56 92 ALA B C 1
ATOM 1424 O O . ALA B 1 92 ? -7.039 9.555 -3.43 1 96.56 92 ALA B O 1
ATOM 1425 N N . THR B 1 93 ? -8.43 10.336 -1.854 1 97.19 93 THR B N 1
ATOM 1426 C CA . THR B 1 93 ? -7.445 11.234 -1.262 1 97.19 93 THR B CA 1
ATOM 1427 C C . THR B 1 93 ? -7.426 11.086 0.258 1 97.19 93 THR B C 1
ATOM 1429 O O . THR B 1 93 ? -8.477 10.914 0.884 1 97.19 93 THR B O 1
ATOM 1432 N N . CYS B 1 94 ? -6.203 11.023 0.797 1 97.81 94 CYS B N 1
ATOM 1433 C CA . CYS B 1 94 ? -6.094 11.148 2.246 1 97.81 94 CYS B CA 1
ATOM 1434 C C . CYS B 1 94 ? -6.496 12.547 2.703 1 97.81 94 CYS B C 1
ATOM 1436 O O . CYS B 1 94 ? -5.727 13.5 2.557 1 97.81 94 CYS B O 1
ATOM 1438 N N . VAL B 1 95 ? -7.613 12.703 3.346 1 97.06 95 VAL B N 1
ATOM 1439 C CA . VAL B 1 95 ? -8.133 14.023 3.684 1 97.06 95 VAL B CA 1
ATOM 1440 C C . VAL B 1 95 ? -7.566 14.477 5.027 1 97.06 95 VAL B C 1
ATOM 1442 O O . VAL B 1 95 ? -7.797 15.609 5.461 1 97.06 95 VAL B O 1
ATOM 1445 N N . THR B 1 96 ? -6.828 13.672 5.691 1 97.44 96 THR B N 1
ATOM 1446 C CA . THR B 1 96 ? -6.117 14.023 6.918 1 97.44 96 THR B CA 1
ATOM 1447 C C . THR B 1 96 ? -4.828 14.773 6.598 1 97.44 96 THR B C 1
ATOM 1449 O O . THR B 1 96 ? -4.188 15.328 7.496 1 97.44 96 THR B O 1
ATOM 1452 N N . PHE B 1 97 ? -4.496 14.742 5.277 1 97.25 97 PHE B N 1
ATOM 1453 C CA . PHE B 1 97 ? -3.297 15.422 4.805 1 97.25 97 PHE B CA 1
ATOM 1454 C C . PHE B 1 97 ? -3.264 16.875 5.289 1 97.25 97 PHE B C 1
ATOM 1456 O O . PHE B 1 97 ? -4.297 17.547 5.312 1 97.25 97 PHE B O 1
ATOM 1463 N N . GLU B 1 98 ? -2.121 17.266 5.766 1 96.69 98 GLU B N 1
ATOM 1464 C CA . GLU B 1 98 ? -1.828 18.641 6.125 1 96.69 98 GLU B CA 1
ATOM 1465 C C . GLU B 1 98 ? -0.413 19.031 5.707 1 96.69 98 GLU B C 1
ATOM 1467 O O . GLU B 1 98 ? 0.551 18.344 6.031 1 96.69 98 GLU B O 1
ATOM 1472 N N . LEU B 1 99 ? -0.35 20.156 4.91 1 91.75 99 LEU B N 1
ATOM 1473 C CA . LEU B 1 99 ? 0.963 20.625 4.488 1 91.75 99 LEU B CA 1
ATOM 1474 C C . LEU B 1 99 ? 1.801 21.047 5.695 1 91.75 99 LEU B C 1
ATOM 1476 O O . LEU B 1 99 ? 1.277 21.625 6.648 1 91.75 99 LEU B O 1
ATOM 1480 N N . GLU B 1 100 ? 3.094 20.656 5.652 1 85.31 100 GLU B N 1
ATOM 1481 C CA . GLU B 1 100 ? 3.994 21 6.746 1 85.31 100 GLU B CA 1
ATOM 1482 C C . GLU B 1 100 ? 4.16 22.516 6.855 1 85.31 100 GLU B C 1
ATOM 1484 O O . GLU B 1 100 ? 4.102 23.234 5.852 1 85.31 100 GLU B O 1
#

Solvent-accessible surface area (backbone atoms only — not comparable to full-atom values): 10029 Å² total; per-residue (Å²): 93,71,46,72,46,79,22,26,29,38,76,32,23,63,37,74,54,23,18,43,33,44,93,50,28,36,44,36,58,17,33,24,32,24,82,36,83,49,48,30,40,60,54,64,42,83,39,92,65,54,42,88,47,68,89,53,69,11,22,51,16,25,22,44,25,65,60,27,60,46,36,55,81,46,29,64,66,44,55,53,36,37,34,28,59,34,80,89,74,72,37,49,22,40,70,66,66,40,79,98,93,72,48,72,48,80,22,24,27,38,76,32,25,63,37,74,54,23,19,43,32,43,93,50,29,36,49,36,58,16,34,23,31,23,81,34,86,50,48,30,39,59,55,64,43,85,39,94,63,54,42,84,53,80,81,53,72,11,23,50,16,25,21,42,26,65,60,27,60,46,36,54,81,47,28,63,66,45,54,53,37,36,35,27,58,34,80,89,75,72,36,49,22,41,71,64,66,41,78,100

Secondary structure (DSSP, 8-state):
-EEEEEEEEEEEE--TTBTTEETTEE-SSEEEE-SSSS-BBTT--B-SSPP---SPPPEEEEE--TTBTTEETTEE-SSEEEEEEETTTTEEEETT--B-/-EEEEEEEEEEEE--TTBTTEETTEE-SSEEEE-SSSS-BBTT--B-SSPP---S---EEEEE--TTBTTEETTEE-SSEEEEEEETTTTEEEETT--B-

Organism: NCBI:txid927083

pLDDT: mean 91.7, std 8.49, range [55.03, 98.0]

InterPro domains:
  IPR011437 Domain of unknown function DUF1540 [PF07561] (13-38)
  IPR011437 Domain of unknown function DUF1540 [PF07561] (63-97)

Foldseek 3Di:
DDDDDDFAFAPFEAAVQFQQDDPGAGNDQEWEADDEQFRFTPNGDGDPHHDPRPDDTYGHPFARNCQFPQDDPRGGNDNHWYWYQDPVVRTTGTPVGDGD/DDDDDDFAFAPFEAPVQFQQDDPGAGNDQEWEADDEQFRFTPNGDGDPHHDPRPDDTYGHPFARNCQFPQDDPRGGNDNHWYWYQDPVVRTTGTPVGDGD

=== Feature glossary ===
Feature key, reading from the visual/contextual features back to the raw sequence:

Rendered structure images. Structure images are PyMOL renders from six orthogonal camera directions. Cartoon representation draws helices as coils and strands as arrows; sticks shows the backbone as bonds; surface shows the solvent-excluded envelope. Rainbow coloring maps sequence position to hue (blue→red, N→C); chain coloring assigns a distinct color per polypeptide.

Contact-map, Ramachandran, and PAE plots. Three diagnostic plots accompany the record. The Cα contact map visualizes the tertiary structure as a 2D adjacency matrix (8 Å cutoff, sequence-local contacts suppressed). The Ramachandran plot shows the distribution of backbone (φ, ψ) torsions, with points in the α and β basins reflecting secondary structure content. The PAE plot shows AlphaFold's inter-residue confidence as a color matrix.

InterPro / GO / CATH / organism. The annotation block draws on four external resources. InterPro: which protein families and domains the sequence belongs to. GO: standardized terms for what the protein does, what process it participates in, and where in the cell it acts. CATH: which structural fold it has in the CATH hierarchy. Organism: the species of origin.

Nearest PDB structures. Structural nearest neighbors (via Foldseek easy-search vs the PDB). Reported per hit: target PDB id, E-value, and alignment TM-score. A TM-score above ~0.5 is the conventional threshold for 'same fold'.

Predicted aligned error. Predicted aligned error is AlphaFold's pairwise confidence. Unlike pLDDT (per-residue), PAE is per-residue-pair and captures whether two parts of the structure are correctly placed relative to each other. Units are ångströms of expected positional error.

Solvent-accessible surface area. SASA me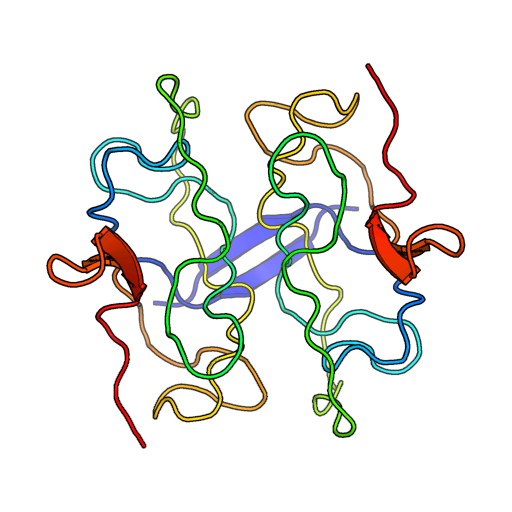asures how much of the protein is reachable by solvent. It is computed by rolling a water-sized probe over the atomic surface and summing the exposed area (Å²). Per-residue SASA distinguishes core (buried, low SASA) from surface (exposed, high SASA) residues; total SASA is a whole-molecule size measure.

B-factor. Crystallographic B-factors measure how much each atom's electron density is smeared out, in Å². They rise in mobile loops and surface residues and fall in the buried interior. In AlphaFold models this column is repurposed to hold pLDDT instead.

pLDDT. For AlphaFold models, the B-factor field carries pLDDT — the model's own estimate of local accuracy on a 0–100 scale. Regions with pLDDT<50 should be treated as essentially unmodeled; they often correspond to intrinsically disordered segments.

Backbone torsions (φ/ψ). φ (phi) and ψ (psi) are the two rotatable backbone dihedrals per residue: φ is the C(i-1)–N–Cα–C torsion, ψ is the N–Cα–C–N(i+1) torsion, both in degrees on (−180°, 180°]. α-helical residues cluster near (−60°, −45°); β-strand residues near (−120°, +130°). A Ramachandran plot is simply a scatter of (φ, ψ) for every residue.

Radius of gyration, Cα contacts, bounding box. Radius of gyration (Rg) is the root-mean-square distance of Cα atoms from their centroid — a single number for overall size and compactness. A globular domain of N residues has Rg ≈ 2.2·N^0.38 Å; an extended or disordered chain has a much larger Rg. The Cα contact count is the number of residue pairs whose Cα atoms are within 8 Å and are more than four positions apart in sequence — a standard proxy for tertiary packing density. The bounding box is the smallest axis-aligned box enclosing all Cα atoms.

Secondary structure (3-state, P-SEA). Three-state secondary structure (P-SEA) collapses the eight DSSP classes into helix (a), strand (b), and coil (c). P-SEA assigns these from Cα geometry alone — distances and angles — without requiring backbone oxygens, so it works on any Cα trace.

Secondary structure (8-state, DSSP). Secondary structure is the local, repeating backbone conformation. DSSP classifies it into eight states by reading the hydrogen-bond network: three helix types (H, G, I), two β types (E, B), two non-regular types (T, S), and unstructured coil (-).

Foldseek 3Di. The Foldseek 3Di string encodes local tertiary geometry as a 20-letter alphabet — one character per residue — derived from the relative positions of nearby Cα atoms. Unlike the amino-acid sequence, 3Di is a direct function of the 3D structure, so two proteins with the same fold have similar 3Di strings even at low sequence identity.

mmCIF coordinates. Structure coordinates are given as an mmCIF _atom_site loop: one row per atom with element, residue name, chain id, sequence number, and x/y/z position in Å. Only the four main-chain atoms per residue are included here; side chains are omitted to keep the record compact.

Sequence. This is the polypeptide sequence — one letter per residue, N-terminus first. Length ranges from a few dozen residues for small domains to over a thousand for large multi-domain proteins.